Protein AF-A0A2R6QUG1-F1 (afdb_monomer_lite)

Radius of gyration: 16.71 Å; chains: 1; bounding box: 39×42×46 Å

Structure (mmCIF, N/CA/C/O backbone):
data_AF-A0A2R6QUG1-F1
#
_entry.id   AF-A0A2R6QUG1-F1
#
loop_
_atom_site.group_PDB
_atom_site.id
_atom_site.type_symbol
_atom_site.label_atom_id
_atom_site.label_alt_id
_atom_site.label_comp_id
_atom_site.label_asym_id
_atom_site.label_entity_id
_atom_site.label_seq_id
_atom_site.pdbx_PDB_ins_code
_atom_site.Cartn_x
_atom_site.Cartn_y
_atom_site.Cartn_z
_atom_site.occupancy
_atom_site.B_iso_or_equiv
_atom_site.auth_seq_id
_atom_site.auth_comp_id
_atom_site.auth_asym_id
_atom_site.auth_atom_id
_atom_site.pdbx_PDB_model_num
ATOM 1 N N . MET A 1 1 ? 5.780 14.073 -0.534 1.00 70.19 1 MET A N 1
ATOM 2 C CA . MET A 1 1 ? 5.274 13.635 -1.853 1.00 70.19 1 MET A CA 1
ATOM 3 C C . MET A 1 1 ? 3.786 13.258 -1.796 1.00 70.19 1 MET A C 1
ATOM 5 O O . MET A 1 1 ? 3.320 12.564 -2.683 1.00 70.19 1 MET A O 1
ATOM 9 N N . GLY A 1 2 ? 3.020 13.707 -0.786 1.00 79.31 2 GLY A N 1
ATOM 10 C CA . GLY A 1 2 ? 1.727 13.085 -0.447 1.00 79.31 2 GLY A CA 1
ATOM 11 C C . GLY A 1 2 ? 1.917 11.683 0.142 1.00 79.31 2 GLY A C 1
ATOM 12 O O . GLY A 1 2 ? 3.030 11.174 0.112 1.00 79.31 2 GLY A O 1
ATOM 13 N N . GLY A 1 3 ? 0.880 11.079 0.710 1.00 82.12 3 GLY A N 1
ATOM 14 C CA . GLY A 1 3 ? 0.869 9.684 1.161 1.00 82.12 3 GLY A CA 1
ATOM 15 C C . GLY A 1 3 ? -0.571 9.173 1.149 1.00 82.12 3 GLY A C 1
ATOM 16 O O . GLY A 1 3 ? -1.492 9.970 1.331 1.00 82.12 3 GLY A O 1
ATOM 17 N N . ARG A 1 4 ? -0.783 7.886 0.862 1.00 85.00 4 ARG A N 1
ATOM 18 C CA . ARG A 1 4 ? -2.114 7.261 0.829 1.00 85.00 4 ARG A CA 1
ATOM 19 C C . ARG A 1 4 ? -2.099 6.000 1.683 1.00 85.00 4 ARG A C 1
ATOM 21 O O . ARG A 1 4 ? -1.311 5.093 1.424 1.00 85.00 4 ARG A O 1
ATOM 28 N N . SER A 1 5 ? -2.968 5.961 2.689 1.00 86.62 5 SER A N 1
ATOM 29 C CA . SER A 1 5 ? -3.368 4.695 3.300 1.00 86.62 5 SER A CA 1
ATOM 30 C C . SER A 1 5 ? -4.536 4.123 2.500 1.00 86.62 5 SER A C 1
ATOM 32 O O . SER A 1 5 ? -5.426 4.878 2.108 1.00 86.62 5 SER A O 1
ATOM 34 N N . THR A 1 6 ? -4.530 2.818 2.254 1.00 84.56 6 THR A N 1
ATOM 35 C CA . THR A 1 6 ? -5.562 2.129 1.467 1.00 84.56 6 THR A CA 1
ATOM 36 C C . THR A 1 6 ? -6.229 1.083 2.345 1.00 84.56 6 THR A C 1
ATOM 38 O O . THR A 1 6 ? -5.540 0.245 2.920 1.00 84.56 6 THR A O 1
ATOM 41 N N . ALA A 1 7 ? -7.555 1.131 2.455 1.00 87.06 7 ALA A N 1
ATOM 42 C CA . ALA A 1 7 ? -8.348 0.108 3.126 1.00 87.06 7 ALA A CA 1
ATOM 43 C C . ALA A 1 7 ? -9.085 -0.733 2.082 1.00 87.06 7 ALA A C 1
ATOM 45 O O . ALA A 1 7 ? -9.616 -0.202 1.107 1.00 87.06 7 ALA A O 1
ATOM 46 N N . ILE A 1 8 ? -9.091 -2.043 2.285 1.00 83.19 8 ILE A N 1
ATOM 47 C CA . ILE A 1 8 ? -9.579 -3.040 1.339 1.00 83.19 8 ILE A CA 1
ATOM 48 C C . ILE A 1 8 ? -10.568 -3.920 2.095 1.00 83.19 8 ILE A C 1
ATOM 50 O O . ILE A 1 8 ? -10.223 -4.491 3.130 1.00 83.19 8 ILE A O 1
ATOM 54 N N . LYS A 1 9 ? -11.801 -4.018 1.596 1.00 80.31 9 LYS A N 1
ATOM 55 C CA . LYS A 1 9 ? -12.817 -4.896 2.177 1.00 80.31 9 LYS A CA 1
ATOM 56 C C . LYS A 1 9 ? -12.642 -6.306 1.635 1.00 80.31 9 LYS A C 1
ATOM 58 O O . LYS A 1 9 ? -12.804 -6.508 0.439 1.00 80.31 9 LYS A O 1
ATOM 63 N N . LEU A 1 10 ? -12.311 -7.243 2.514 1.00 77.19 10 LEU A N 1
ATOM 64 C CA . LEU A 1 10 ? -12.117 -8.653 2.202 1.00 77.19 10 LEU A CA 1
ATOM 65 C C . LEU A 1 10 ? -13.458 -9.337 1.937 1.00 77.19 10 LEU A C 1
ATOM 67 O O . LEU A 1 10 ? -14.493 -8.963 2.493 1.00 77.19 10 LEU A O 1
ATOM 71 N N . SER A 1 11 ? -13.417 -10.393 1.135 1.00 70.81 11 SER A N 1
ATOM 72 C CA . SER A 1 11 ? -14.538 -11.308 0.899 1.00 70.81 11 SER A CA 1
ATOM 73 C C . SER A 1 11 ? -15.064 -11.963 2.185 1.00 70.81 11 SER A C 1
ATOM 75 O O . SER A 1 11 ? -16.255 -12.252 2.284 1.00 70.81 11 SER A O 1
ATOM 77 N N . SER A 1 12 ? -14.209 -12.122 3.204 1.00 74.44 12 SER A N 1
ATOM 78 C CA . SER A 1 12 ? -14.589 -12.558 4.558 1.00 74.44 12 SER A CA 1
ATOM 79 C C . SER A 1 12 ? -15.495 -11.561 5.295 1.00 74.44 12 SER A C 1
ATOM 81 O O . SER A 1 12 ? -16.073 -11.900 6.325 1.00 74.44 12 SER A O 1
ATOM 83 N N . GLY A 1 13 ? -15.613 -10.326 4.794 1.00 78.25 13 GLY A N 1
ATOM 84 C CA . GLY A 1 13 ? -16.269 -9.204 5.466 1.00 78.25 13 GLY A CA 1
ATOM 85 C C . GLY A 1 13 ? -15.328 -8.372 6.345 1.00 78.25 13 GLY A C 1
ATOM 86 O O . GLY A 1 13 ? -15.724 -7.293 6.792 1.00 78.25 13 GLY A O 1
ATOM 87 N N . GLY A 1 14 ? -14.095 -8.836 6.564 1.00 82.94 14 GLY A N 1
ATOM 88 C CA . GLY A 1 14 ? -13.048 -8.097 7.262 1.00 82.94 14 GLY A CA 1
ATOM 89 C C . GLY A 1 14 ? -12.425 -6.980 6.425 1.00 82.94 14 GLY A C 1
ATOM 90 O O . GLY A 1 14 ? -12.734 -6.789 5.248 1.00 82.94 14 GLY A O 1
ATOM 91 N N . VAL A 1 15 ? -11.512 -6.231 7.040 1.00 85.94 15 VAL A N 1
ATOM 92 C CA . VAL A 1 15 ? -10.779 -5.138 6.394 1.00 85.94 15 VAL A CA 1
ATOM 93 C C . VAL A 1 15 ? -9.281 -5.368 6.501 1.00 85.94 15 VAL A C 1
ATOM 95 O O . VAL A 1 15 ? -8.743 -5.671 7.569 1.00 85.94 15 VAL A O 1
ATOM 98 N N . TRP A 1 16 ? -8.591 -5.155 5.391 1.00 84.12 16 TRP A N 1
ATOM 99 C CA . TRP A 1 16 ? -7.146 -5.055 5.351 1.00 84.12 16 TRP A CA 1
ATOM 100 C C . TRP A 1 16 ? -6.724 -3.622 5.055 1.00 84.12 16 TRP A C 1
ATOM 102 O O . TRP A 1 16 ? -7.203 -2.996 4.111 1.00 84.12 16 TRP A O 1
ATOM 112 N N . VAL A 1 17 ? -5.815 -3.098 5.873 1.00 84.81 17 VAL A N 1
ATOM 113 C CA . VAL A 1 17 ? -5.291 -1.745 5.715 1.00 84.81 17 VAL A CA 1
ATOM 114 C C . VAL A 1 17 ? -3.814 -1.760 5.343 1.00 84.81 17 VAL A C 1
ATOM 116 O O . VAL A 1 17 ? -2.977 -2.299 6.066 1.00 84.81 17 VAL A O 1
ATOM 119 N N . VAL A 1 18 ? -3.479 -1.070 4.257 1.00 82.31 18 VAL A N 1
ATOM 120 C CA . VAL A 1 18 ? -2.118 -0.669 3.901 1.00 82.31 18 VAL A CA 1
ATOM 121 C C . VAL A 1 18 ? -1.887 0.746 4.421 1.00 82.31 18 VAL A C 1
ATOM 123 O O . VAL A 1 18 ? -2.338 1.717 3.816 1.00 82.31 18 VAL A O 1
ATOM 126 N N . ALA A 1 19 ? -1.225 0.870 5.572 1.00 83.06 19 ALA A N 1
ATOM 127 C CA . ALA A 1 19 ? -1.046 2.152 6.249 1.00 83.06 19 ALA A CA 1
ATOM 128 C C . ALA A 1 19 ? 0.207 2.893 5.749 1.00 83.06 19 ALA A C 1
ATOM 130 O O . ALA A 1 19 ? 1.326 2.390 5.871 1.00 83.06 19 ALA A O 1
ATOM 131 N N . SER A 1 20 ? 0.020 4.121 5.254 1.00 81.25 20 SER A N 1
ATOM 132 C CA . SER A 1 20 ? 1.114 5.011 4.813 1.00 81.25 20 SER A CA 1
ATOM 133 C C . SER A 1 20 ? 0.984 6.450 5.328 1.00 81.25 20 SER A C 1
ATOM 135 O O . SER A 1 20 ? 1.812 7.302 5.005 1.00 81.25 20 SER A O 1
ATOM 137 N N . THR A 1 21 ? -0.050 6.746 6.118 1.00 83.50 21 THR A N 1
ATOM 138 C CA . THR A 1 21 ? -0.311 8.064 6.716 1.00 83.50 21 THR A CA 1
ATOM 139 C C . THR A 1 21 ? -0.658 7.934 8.202 1.00 83.50 21 THR A C 1
ATOM 141 O O . THR A 1 21 ? -1.178 6.894 8.614 1.00 83.50 21 THR A O 1
ATOM 144 N N . PRO A 1 22 ? -0.426 8.977 9.021 1.00 85.62 22 PRO A N 1
ATOM 145 C CA . PRO A 1 22 ? -0.977 9.034 10.374 1.00 85.62 22 PRO A CA 1
ATOM 146 C C . PRO A 1 22 ? -2.486 8.781 10.374 1.00 85.62 22 PRO A C 1
ATOM 148 O O . PRO A 1 22 ? -3.189 9.207 9.451 1.00 85.62 22 PRO A O 1
ATOM 151 N N . LEU A 1 23 ? -2.969 8.072 11.394 1.00 87.94 23 LEU A N 1
ATOM 152 C CA . LEU A 1 23 ? -4.395 7.818 11.559 1.00 87.94 23 LEU A CA 1
ATOM 153 C C . LEU A 1 23 ? -5.063 9.079 12.118 1.00 87.94 23 LEU A C 1
ATOM 155 O O . LEU A 1 23 ? -4.634 9.610 13.139 1.00 87.94 23 LEU A O 1
ATOM 159 N N . ASN A 1 24 ? -6.123 9.544 11.464 1.00 89.00 24 ASN A N 1
ATOM 160 C CA . ASN A 1 24 ? -6.988 10.603 11.982 1.00 89.00 24 ASN A CA 1
ATOM 161 C C . ASN A 1 24 ? -8.410 10.068 12.203 1.00 89.00 24 ASN A C 1
ATOM 163 O O . ASN A 1 24 ? -8.734 8.959 11.771 1.00 89.00 24 ASN A O 1
ATOM 167 N N . THR A 1 25 ? -9.249 10.859 12.872 1.00 92.62 25 THR A N 1
ATOM 168 C CA . THR A 1 25 ? -10.620 10.471 13.231 1.00 92.62 25 THR A CA 1
ATOM 169 C C . THR A 1 25 ? -11.461 10.100 12.010 1.00 92.62 25 THR A C 1
ATOM 171 O O . THR A 1 25 ? -11.995 9.000 11.973 1.00 92.62 25 THR A O 1
ATOM 174 N N . GLU A 1 26 ? -11.494 10.948 10.977 1.00 91.75 26 GLU A N 1
ATOM 175 C CA . GLU A 1 26 ? -12.284 10.710 9.754 1.00 91.75 26 GLU A CA 1
ATOM 176 C C . GLU A 1 26 ? -11.875 9.402 9.046 1.00 91.75 26 GLU A C 1
ATOM 178 O O . GLU A 1 26 ? -12.718 8.606 8.631 1.00 91.75 26 GLU A O 1
ATOM 183 N N . THR A 1 27 ? -10.567 9.138 8.954 1.00 91.44 27 THR A N 1
ATOM 184 C CA . THR A 1 27 ? -10.026 7.903 8.363 1.00 91.44 27 THR A CA 1
ATOM 185 C C . THR A 1 27 ? -10.408 6.693 9.205 1.00 91.44 27 THR A C 1
ATOM 187 O O . THR A 1 27 ? -10.788 5.663 8.655 1.00 91.44 27 THR A O 1
ATOM 190 N N . LYS A 1 28 ? -10.317 6.808 10.535 1.00 94.38 28 LYS A N 1
ATOM 191 C CA . LYS A 1 28 ? -10.676 5.722 11.447 1.00 94.38 28 LYS A CA 1
ATOM 192 C C . LYS A 1 28 ? -12.157 5.373 11.332 1.00 94.38 28 LYS A C 1
ATOM 194 O O . LYS A 1 28 ? -12.476 4.212 11.124 1.00 94.38 28 LYS A O 1
ATOM 199 N N . GLU A 1 29 ? -13.037 6.366 11.401 1.00 96.00 29 GLU A N 1
ATOM 200 C CA . GLU A 1 29 ? -14.488 6.177 11.290 1.00 96.00 29 GLU A CA 1
ATOM 201 C C . GLU A 1 29 ? -14.875 5.548 9.946 1.00 96.00 29 GLU A C 1
ATOM 203 O O . GLU A 1 29 ? -15.702 4.639 9.900 1.00 96.00 29 GLU A O 1
ATOM 208 N N . THR A 1 30 ? -14.222 5.971 8.857 1.00 95.31 30 THR A N 1
ATOM 209 C CA . THR A 1 30 ? -14.430 5.380 7.527 1.00 95.31 30 THR A CA 1
ATOM 210 C C . THR A 1 30 ? -14.039 3.901 7.502 1.00 95.31 30 THR A C 1
ATOM 212 O O . THR A 1 30 ? -14.779 3.081 6.967 1.00 95.31 30 THR A O 1
ATOM 215 N N . ILE A 1 31 ? -12.896 3.545 8.093 1.00 94.81 31 ILE A N 1
ATOM 216 C CA . ILE A 1 31 ? -12.417 2.157 8.152 1.00 94.81 31 ILE A CA 1
ATOM 217 C C . ILE A 1 31 ? -13.309 1.305 9.061 1.00 94.81 31 ILE A C 1
ATOM 219 O O . ILE A 1 31 ? -13.688 0.205 8.667 1.00 94.81 31 ILE A O 1
ATOM 223 N N . ASP A 1 32 ? -13.693 1.821 10.230 1.00 95.81 32 ASP A N 1
ATOM 224 C CA . ASP A 1 32 ? -14.591 1.134 11.165 1.00 95.81 32 ASP A CA 1
ATOM 225 C C . ASP A 1 32 ? -15.945 0.813 10.500 1.00 95.81 32 ASP A C 1
ATOM 227 O O . ASP A 1 32 ? -16.506 -0.261 10.716 1.00 95.81 32 ASP A O 1
ATOM 231 N N . ALA A 1 33 ? -16.454 1.711 9.647 1.00 96.12 33 ALA A N 1
ATOM 232 C CA . ALA A 1 33 ? -17.689 1.501 8.891 1.00 96.12 33 ALA A CA 1
ATOM 233 C C . ALA A 1 33 ? -17.567 0.433 7.784 1.00 96.12 33 ALA A C 1
ATOM 235 O O . ALA A 1 33 ? -18.582 -0.112 7.345 1.00 96.12 33 ALA A O 1
ATOM 236 N N . MET A 1 34 ? -16.351 0.114 7.321 1.00 93.38 34 MET A N 1
ATOM 237 C CA . MET A 1 34 ? -16.128 -0.937 6.319 1.00 93.38 34 MET A CA 1
ATOM 238 C C . MET A 1 34 ? -16.213 -2.345 6.920 1.00 93.38 34 MET A C 1
ATOM 240 O O . MET A 1 34 ? -16.659 -3.265 6.223 1.00 93.38 34 MET A O 1
ATOM 244 N N . GLY A 1 35 ? -15.796 -2.505 8.181 1.00 92.81 35 GLY A N 1
ATOM 245 C CA . GLY A 1 35 ? -15.757 -3.776 8.902 1.00 92.81 35 GLY A CA 1
ATOM 246 C C . GLY A 1 35 ? -14.610 -3.854 9.916 1.00 92.81 35 GLY A C 1
ATOM 247 O O . GLY A 1 35 ? -13.867 -2.898 10.133 1.00 92.81 35 GLY A O 1
ATOM 248 N N . SER A 1 36 ? -14.445 -5.019 10.545 1.00 93.56 36 SER A N 1
ATOM 249 C CA . SER A 1 36 ? -13.348 -5.253 11.491 1.00 93.56 36 SER A CA 1
ATOM 250 C C . SER A 1 36 ? -12.003 -5.350 10.771 1.00 93.56 36 SER A C 1
ATOM 252 O O . SER A 1 36 ? -11.856 -6.119 9.825 1.00 93.56 36 SER A O 1
ATOM 254 N N . VAL A 1 37 ? -11.000 -4.599 11.234 1.00 91.69 37 VAL A N 1
ATOM 255 C CA . VAL A 1 37 ? -9.645 -4.655 10.667 1.00 91.69 37 VAL A CA 1
ATOM 256 C C . VAL A 1 37 ? -8.950 -5.949 11.087 1.00 91.69 37 VAL A C 1
ATOM 258 O O . VAL A 1 37 ? -8.531 -6.103 12.233 1.00 91.69 37 VAL A O 1
ATOM 261 N N . GLU A 1 38 ? -8.804 -6.869 10.138 1.00 85.44 38 GLU A N 1
ATOM 262 C CA . GLU A 1 38 ? -8.173 -8.178 10.331 1.00 85.44 38 GLU A CA 1
ATOM 263 C C . GLU A 1 38 ? -6.669 -8.132 10.063 1.00 85.44 38 GLU A C 1
ATOM 265 O O . GLU A 1 38 ? -5.897 -8.831 10.726 1.00 85.44 38 GLU A O 1
ATOM 270 N N . TYR A 1 39 ? -6.244 -7.285 9.120 1.00 82.88 39 TYR A N 1
ATOM 271 C CA . TYR A 1 39 ? -4.854 -7.203 8.686 1.00 82.88 39 TYR A CA 1
ATOM 272 C C . TYR A 1 39 ? -4.373 -5.760 8.572 1.00 82.88 39 TYR A C 1
ATOM 274 O O . TYR A 1 39 ? -5.083 -4.873 8.097 1.00 82.88 39 TYR A O 1
ATOM 282 N N . GLY A 1 40 ? -3.119 -5.543 8.959 1.00 81.12 40 GLY A N 1
ATOM 283 C CA . GLY A 1 40 ? -2.411 -4.283 8.781 1.00 81.12 40 GLY A CA 1
ATOM 284 C C . GLY A 1 40 ? -1.062 -4.510 8.111 1.00 81.12 40 GLY A C 1
ATOM 285 O O . GLY A 1 40 ? -0.230 -5.258 8.622 1.00 81.12 40 GLY A O 1
ATOM 286 N N . THR A 1 41 ? -0.820 -3.835 6.993 1.00 76.62 41 THR A N 1
ATOM 287 C CA . THR A 1 41 ? 0.501 -3.762 6.372 1.00 76.62 41 THR A CA 1
ATOM 288 C C . THR A 1 41 ? 1.238 -2.536 6.862 1.00 76.62 41 THR A C 1
ATOM 290 O O . THR A 1 41 ? 0.704 -1.425 6.852 1.00 76.62 41 THR A O 1
ATOM 293 N N . ASN A 1 42 ? 2.505 -2.739 7.213 1.00 65.19 42 ASN A N 1
ATOM 294 C CA . ASN A 1 42 ? 3.384 -1.675 7.664 1.00 65.19 42 ASN A CA 1
ATOM 295 C C . ASN A 1 42 ? 4.533 -1.423 6.677 1.00 65.19 42 ASN A C 1
ATOM 297 O O . ASN A 1 42 ? 5.249 -2.355 6.304 1.00 65.19 42 ASN A O 1
ATOM 301 N N . ARG A 1 43 ? 4.754 -0.153 6.321 1.00 59.09 43 ARG A N 1
ATOM 302 C CA . ARG A 1 43 ? 5.837 0.296 5.433 1.00 59.09 43 ARG A CA 1
ATOM 303 C C . ARG A 1 43 ? 6.932 1.033 6.225 1.00 59.09 43 ARG A C 1
ATOM 305 O O . ARG A 1 43 ? 6.637 2.025 6.879 1.00 59.09 43 ARG A O 1
ATOM 312 N N . PRO A 1 44 ? 8.219 0.663 6.131 1.00 50.16 44 PRO A N 1
ATOM 313 C CA . PRO A 1 44 ? 9.311 1.514 6.615 1.00 50.16 44 PRO A CA 1
ATOM 314 C C . PRO A 1 44 ? 9.520 2.749 5.704 1.00 50.16 44 PRO A C 1
ATOM 316 O O . PRO A 1 44 ? 9.385 2.618 4.489 1.00 50.16 44 PRO A O 1
ATOM 319 N N . PRO A 1 45 ? 9.883 3.940 6.230 1.00 45.47 45 PRO A N 1
ATOM 320 C CA . PRO A 1 45 ? 10.208 4.258 7.627 1.00 45.47 45 PRO A CA 1
ATOM 321 C C . PRO A 1 45 ? 8.983 4.596 8.490 1.00 45.47 45 PRO A C 1
ATOM 323 O O . PRO A 1 45 ? 9.119 4.786 9.698 1.00 45.47 45 PRO A O 1
ATOM 326 N N . PHE A 1 46 ? 7.794 4.658 7.894 1.00 49.00 46 PHE A N 1
ATOM 327 C CA . PHE A 1 46 ? 6.536 4.931 8.573 1.00 49.00 46 PHE A CA 1
ATOM 328 C C . PHE A 1 46 ? 6.075 3.690 9.332 1.00 49.00 46 PHE A C 1
ATOM 330 O O . PHE A 1 46 ? 5.086 3.058 8.980 1.00 49.00 46 PHE A O 1
ATOM 337 N N . LEU A 1 47 ? 6.794 3.361 10.410 1.00 51.78 47 LEU A N 1
ATOM 338 C CA . LEU A 1 47 ? 6.369 2.440 11.464 1.00 51.78 47 LEU A CA 1
ATOM 339 C C . LEU A 1 47 ? 5.137 3.008 12.200 1.00 51.78 47 LEU A C 1
ATOM 341 O O . LEU A 1 47 ? 5.107 3.109 13.426 1.00 51.78 47 LEU A O 1
ATOM 345 N N . LEU A 1 48 ? 4.090 3.334 11.445 1.00 56.78 48 LEU A N 1
ATOM 346 C CA . LEU A 1 48 ? 2.772 3.785 11.875 1.00 56.78 48 LEU A CA 1
ATOM 347 C C . LEU A 1 48 ? 2.061 2.714 12.707 1.00 56.78 48 LEU A C 1
ATOM 349 O O . LEU A 1 48 ? 1.039 2.984 13.332 1.00 56.78 48 LEU A O 1
ATOM 353 N N . THR A 1 49 ? 2.673 1.529 12.792 1.00 56.75 49 THR A N 1
ATOM 354 C CA . THR A 1 49 ? 2.379 0.469 13.747 1.00 56.75 49 THR A CA 1
ATOM 355 C C . THR A 1 49 ? 2.011 0.953 15.136 1.00 56.75 49 THR A C 1
ATOM 357 O O . THR A 1 49 ? 1.101 0.382 15.694 1.00 56.75 49 THR A O 1
ATOM 360 N N . GLY A 1 50 ? 2.637 1.983 15.714 1.00 69.75 50 GLY A N 1
ATOM 361 C CA . GLY A 1 50 ? 2.269 2.404 17.070 1.00 69.75 50 GLY A CA 1
ATOM 362 C C . GLY A 1 50 ? 0.805 2.845 17.175 1.00 69.75 50 GLY A C 1
ATOM 363 O O . GLY A 1 50 ? 0.048 2.308 17.975 1.00 69.75 50 GLY A O 1
ATOM 364 N N . GLU A 1 51 ? 0.398 3.814 16.361 1.00 82.81 51 GLU A N 1
ATOM 365 C CA . GLU A 1 51 ? -0.952 4.390 16.408 1.00 82.81 51 GLU A CA 1
ATOM 366 C C . GLU A 1 51 ? -1.986 3.460 15.776 1.00 82.81 51 GLU A C 1
ATOM 368 O O . GLU A 1 51 ? -3.030 3.204 16.372 1.00 82.81 51 GLU A O 1
ATOM 373 N N . TRP A 1 52 ? -1.668 2.884 14.615 1.00 86.62 52 TRP A N 1
ATOM 374 C CA . TRP A 1 52 ? -2.575 1.976 13.918 1.00 86.62 52 TRP A CA 1
ATOM 375 C C . TRP A 1 52 ? -2.785 0.669 14.684 1.00 86.62 52 TRP A C 1
ATOM 377 O O . TRP A 1 52 ? -3.913 0.197 14.766 1.00 86.62 52 TRP A O 1
ATOM 387 N N . LYS A 1 53 ? -1.746 0.103 15.314 1.00 85.88 53 LYS A N 1
ATOM 388 C CA . LYS A 1 53 ? -1.905 -1.100 16.148 1.00 85.88 53 LYS A CA 1
ATOM 389 C C . LYS A 1 53 ? -2.608 -0.795 17.465 1.00 85.88 53 LYS A C 1
ATOM 391 O O . LYS A 1 53 ? -3.333 -1.650 17.950 1.00 85.88 53 LYS A O 1
ATOM 396 N N . LYS A 1 54 ? -2.442 0.404 18.037 1.00 88.56 54 LYS A N 1
ATOM 397 C CA . LYS A 1 54 ? -3.255 0.838 19.188 1.00 88.56 54 LYS A CA 1
ATOM 398 C C . LYS A 1 54 ? -4.733 0.960 18.817 1.00 88.56 54 LYS A C 1
ATOM 400 O O . LYS A 1 54 ? -5.578 0.581 19.617 1.00 88.56 54 LYS A O 1
ATOM 405 N N . ALA A 1 55 ? -5.034 1.477 17.625 1.00 92.06 55 ALA A N 1
ATOM 406 C CA . ALA A 1 55 ? -6.402 1.601 17.131 1.00 92.06 55 ALA A CA 1
ATOM 407 C C . ALA A 1 55 ? -7.024 0.246 16.755 1.00 92.06 55 ALA A C 1
ATOM 409 O O . ALA A 1 55 ? -8.213 0.043 16.983 1.00 92.06 55 ALA A O 1
ATOM 410 N N . TYR A 1 56 ? -6.217 -0.676 16.222 1.00 92.38 56 TYR A N 1
ATOM 411 C CA . TYR A 1 56 ? -6.636 -2.006 15.772 1.00 92.38 56 TYR A CA 1
ATOM 412 C C . TYR A 1 56 ? -5.768 -3.102 16.421 1.00 92.38 56 TYR A C 1
ATOM 414 O O . TYR A 1 56 ? -4.937 -3.727 15.751 1.00 92.38 56 TYR A O 1
ATOM 422 N N . PRO A 1 57 ? -5.922 -3.343 17.738 1.00 91.25 57 PRO A N 1
ATOM 423 C CA . PRO A 1 57 ? -5.050 -4.240 18.502 1.00 91.25 57 PRO A CA 1
ATOM 424 C C . PRO A 1 57 ? -5.132 -5.698 18.051 1.00 91.25 57 PRO A C 1
ATOM 426 O O . PRO A 1 57 ? -4.134 -6.409 18.146 1.00 91.25 57 PRO A O 1
ATOM 429 N N . GLU A 1 58 ? -6.246 -6.118 17.458 1.00 90.62 58 GLU A N 1
ATOM 430 C CA . GLU A 1 58 ? -6.444 -7.493 16.985 1.00 90.62 58 GLU A CA 1
ATOM 431 C C . GLU A 1 58 ? -5.903 -7.738 15.566 1.00 90.62 58 GLU A C 1
ATOM 433 O O . GLU A 1 58 ? -5.668 -8.883 15.181 1.00 90.62 58 GLU A O 1
ATOM 438 N N . ALA A 1 59 ? -5.617 -6.679 14.796 1.00 87.44 59 ALA A N 1
ATOM 439 C CA . ALA A 1 59 ? -5.186 -6.807 13.405 1.00 87.44 59 ALA A CA 1
ATOM 440 C C . ALA A 1 59 ? -3.828 -7.520 13.290 1.00 87.44 59 ALA A C 1
ATOM 442 O O . ALA A 1 59 ? -2.833 -7.097 13.891 1.00 87.44 59 ALA A O 1
ATOM 443 N N . LYS A 1 60 ? -3.739 -8.581 12.489 1.00 84.44 60 LYS A N 1
ATOM 444 C CA . LYS A 1 60 ? -2.474 -9.279 12.233 1.00 84.44 60 LYS A CA 1
ATOM 445 C C . LYS A 1 60 ? -1.587 -8.425 11.332 1.00 84.44 60 LYS A C 1
ATOM 447 O O . LYS A 1 60 ? -2.044 -7.846 10.349 1.00 84.44 60 LYS A O 1
ATOM 452 N N . ILE A 1 61 ? -0.301 -8.357 11.650 1.00 80.31 61 ILE A N 1
ATOM 453 C CA . ILE A 1 61 ? 0.651 -7.573 10.868 1.00 80.31 61 ILE A CA 1
ATOM 454 C C . ILE A 1 61 ? 1.172 -8.399 9.695 1.00 80.31 61 ILE A C 1
ATOM 456 O O . ILE A 1 61 ? 1.769 -9.459 9.891 1.00 80.31 61 ILE A O 1
ATOM 460 N N . ILE A 1 62 ? 0.990 -7.872 8.487 1.00 76.44 62 ILE A N 1
ATOM 461 C CA . ILE A 1 62 ? 1.652 -8.349 7.274 1.00 76.44 62 ILE A CA 1
ATOM 462 C C . ILE A 1 62 ? 2.909 -7.500 7.081 1.00 76.44 62 ILE A C 1
ATOM 464 O O . ILE A 1 62 ? 2.861 -6.269 7.028 1.00 76.44 62 ILE A O 1
ATOM 468 N N . GLY A 1 63 ? 4.061 -8.153 6.998 1.00 71.06 63 GLY A N 1
ATOM 469 C CA . GLY A 1 63 ? 5.331 -7.461 6.821 1.00 71.06 63 GLY A CA 1
ATOM 470 C C . GLY A 1 63 ? 6.454 -8.391 6.401 1.00 71.06 63 GLY A C 1
ATOM 471 O O . GLY A 1 63 ? 6.272 -9.604 6.336 1.00 71.06 63 GLY A O 1
ATOM 472 N N . MET A 1 64 ? 7.606 -7.802 6.093 1.00 66.06 64 MET A N 1
ATOM 473 C CA . MET A 1 64 ? 8.776 -8.525 5.592 1.00 66.06 64 MET A CA 1
ATOM 474 C C . MET A 1 64 ? 9.319 -9.557 6.588 1.00 66.06 64 MET A C 1
ATOM 476 O O . MET A 1 64 ? 9.157 -9.420 7.805 1.00 66.06 64 MET A O 1
ATOM 480 N N . GLU A 1 65 ? 10.035 -10.553 6.068 1.00 65.50 65 GLU A N 1
ATOM 481 C CA . GLU A 1 65 ? 10.818 -11.475 6.890 1.00 65.50 65 GLU A CA 1
ATOM 482 C C . GLU A 1 65 ? 11.772 -10.702 7.825 1.00 65.50 65 GLU A C 1
ATOM 484 O O . GLU A 1 65 ? 12.323 -9.653 7.472 1.00 65.50 65 GLU A O 1
ATOM 489 N N . GLY A 1 66 ? 11.922 -11.183 9.061 1.00 71.88 66 GLY A N 1
ATOM 490 C CA . GLY A 1 66 ? 12.697 -10.509 10.102 1.00 71.88 66 GLY A CA 1
ATOM 491 C C . GLY A 1 66 ? 11.946 -9.390 10.832 1.00 71.88 66 GLY A C 1
ATOM 492 O O . GLY A 1 66 ? 12.438 -8.890 11.847 1.00 71.88 66 GLY A O 1
ATOM 493 N N . LEU A 1 67 ? 10.768 -8.958 10.354 1.00 75.12 67 LEU A N 1
ATOM 494 C CA . LEU A 1 67 ? 9.930 -8.007 11.092 1.00 75.12 67 LEU A CA 1
ATOM 495 C C . LEU A 1 67 ? 9.431 -8.580 12.433 1.00 75.12 67 LEU A C 1
ATOM 497 O O . LEU A 1 67 ? 9.527 -7.844 13.421 1.00 75.12 67 LEU A O 1
ATOM 501 N N . PRO A 1 68 ? 8.955 -9.842 12.522 1.00 78.25 68 PRO A N 1
ATOM 502 C CA . PRO A 1 68 ? 8.550 -10.433 13.798 1.00 78.25 68 PRO A CA 1
ATOM 503 C C . PRO A 1 68 ? 9.675 -10.413 14.838 1.00 78.25 68 PRO A C 1
ATOM 505 O O . PRO A 1 68 ? 9.458 -10.023 15.984 1.00 78.25 68 PRO A O 1
ATOM 508 N N . GLU A 1 69 ? 10.902 -10.735 14.430 1.00 82.50 69 GLU A N 1
ATOM 509 C CA . GLU A 1 69 ? 12.089 -10.716 15.284 1.00 82.50 69 GLU A CA 1
ATOM 510 C C . GLU A 1 69 ? 12.404 -9.293 15.760 1.00 82.50 69 GLU A C 1
ATOM 512 O O . GLU A 1 69 ? 12.606 -9.068 16.955 1.00 82.50 69 GLU A O 1
ATOM 517 N N . LYS A 1 70 ? 12.365 -8.307 14.851 1.00 79.00 70 LYS A N 1
ATOM 518 C CA . LYS A 1 70 ? 12.576 -6.884 15.176 1.00 79.00 70 LYS A CA 1
ATOM 519 C C . LYS A 1 70 ? 11.507 -6.311 16.109 1.00 79.00 70 LYS A C 1
ATOM 521 O O . LYS A 1 70 ? 11.774 -5.340 16.813 1.00 79.00 70 LYS A O 1
ATOM 526 N N . LYS A 1 71 ? 10.296 -6.871 16.101 1.00 79.94 71 LYS A N 1
ATOM 527 C CA . LYS A 1 71 ? 9.137 -6.402 16.878 1.00 79.94 71 LYS A CA 1
ATOM 528 C C . LYS A 1 71 ? 8.710 -7.378 17.976 1.00 79.94 71 LYS A C 1
ATOM 530 O O . LYS A 1 71 ? 7.627 -7.236 18.536 1.00 79.94 71 LYS A O 1
ATOM 535 N N . LYS A 1 72 ? 9.585 -8.311 18.359 1.00 81.94 72 LYS A N 1
ATOM 536 C CA . LYS A 1 72 ? 9.307 -9.338 19.374 1.00 81.94 72 LYS A CA 1
ATOM 537 C C . LYS A 1 72 ? 8.860 -8.758 20.721 1.00 81.94 72 LYS A C 1
ATOM 539 O O . LYS A 1 72 ? 8.001 -9.341 21.379 1.00 81.94 72 LYS A O 1
ATOM 544 N N . ALA A 1 73 ? 9.414 -7.608 21.114 1.00 85.69 73 ALA A N 1
ATOM 545 C CA . ALA A 1 73 ? 9.055 -6.922 22.358 1.00 85.69 73 ALA A CA 1
ATOM 546 C C . ALA A 1 73 ? 7.577 -6.495 22.403 1.00 85.69 73 ALA A C 1
ATOM 548 O O . ALA A 1 73 ? 6.980 -6.478 23.475 1.00 85.69 73 ALA A O 1
ATOM 549 N N . GLU A 1 74 ? 6.984 -6.218 21.243 1.00 83.25 74 GLU A N 1
ATOM 550 C CA . GLU A 1 74 ? 5.621 -5.697 21.128 1.00 83.25 74 GLU A CA 1
ATOM 551 C C . GLU A 1 74 ? 4.547 -6.792 21.181 1.00 83.25 74 GLU A C 1
ATOM 553 O O . GLU A 1 74 ? 3.361 -6.491 21.289 1.00 83.25 74 GLU A O 1
ATOM 558 N N . ARG A 1 75 ? 4.948 -8.071 21.095 1.00 83.56 75 ARG A N 1
ATOM 559 C CA . ARG A 1 75 ? 4.051 -9.244 21.126 1.00 83.56 75 ARG A CA 1
ATOM 560 C C . ARG A 1 75 ? 2.897 -9.178 20.114 1.00 83.56 75 ARG A C 1
ATOM 562 O O . ARG A 1 75 ? 1.816 -9.704 20.365 1.00 83.56 75 ARG A O 1
ATOM 569 N N . TRP A 1 76 ? 3.107 -8.534 18.969 1.00 84.56 76 TRP A N 1
ATOM 570 C CA . TRP A 1 76 ? 2.095 -8.469 17.917 1.00 84.56 76 TRP A CA 1
ATOM 571 C C . TRP A 1 76 ? 1.906 -9.820 17.228 1.00 84.56 76 TRP A C 1
ATOM 573 O O . TRP A 1 76 ? 2.852 -10.589 17.065 1.00 84.56 76 TRP A O 1
ATOM 583 N N . ALA A 1 77 ? 0.679 -10.080 16.778 1.00 84.12 77 ALA A N 1
ATOM 584 C CA . ALA A 1 77 ? 0.399 -11.172 15.860 1.00 84.12 77 ALA A CA 1
ATOM 585 C C . ALA A 1 77 ? 0.884 -10.803 14.452 1.00 84.12 77 ALA A C 1
ATOM 587 O O . ALA A 1 77 ? 0.603 -9.707 13.964 1.00 84.12 77 ALA A O 1
ATOM 588 N N . PHE A 1 78 ? 1.581 -11.729 13.797 1.00 78.19 78 PHE A N 1
ATOM 589 C CA . PHE A 1 78 ? 2.077 -11.582 12.430 1.00 78.19 78 PHE A CA 1
ATOM 590 C C . PHE A 1 78 ? 1.429 -12.622 11.524 1.00 78.19 78 PHE A C 1
ATOM 592 O O . PHE A 1 78 ? 1.140 -13.737 11.961 1.00 78.19 78 PHE A O 1
ATOM 599 N N . PHE A 1 79 ? 1.217 -12.268 10.261 1.00 71.81 79 PHE A N 1
ATOM 600 C CA . PHE A 1 79 ? 0.634 -13.155 9.266 1.00 71.81 79 PHE A CA 1
ATOM 601 C C . PHE A 1 79 ? 1.403 -13.067 7.943 1.00 71.81 79 PHE A C 1
ATOM 603 O O . PHE A 1 79 ? 1.801 -11.987 7.514 1.00 71.81 79 PHE A O 1
ATOM 610 N N . GLY A 1 80 ? 1.609 -14.212 7.283 1.00 60.56 80 GLY A N 1
ATOM 611 C CA . GLY A 1 80 ? 2.093 -14.250 5.900 1.00 60.56 80 GLY A CA 1
ATOM 612 C C . GLY A 1 80 ? 3.512 -13.711 5.671 1.00 60.56 80 GLY A C 1
ATOM 613 O O . GLY A 1 80 ? 3.921 -13.586 4.520 1.00 60.56 80 GLY A O 1
ATOM 614 N N . CYS A 1 81 ? 4.301 -13.438 6.720 1.00 52.81 81 CYS A N 1
ATOM 615 C CA . CYS A 1 81 ? 5.642 -12.840 6.597 1.00 52.81 81 CYS A CA 1
ATOM 616 C C . CYS A 1 81 ? 6.632 -13.668 5.755 1.00 52.81 81 CYS A C 1
ATOM 618 O O . CYS A 1 81 ? 7.586 -13.114 5.216 1.00 52.81 81 CYS A O 1
ATOM 620 N N . LYS A 1 82 ? 6.388 -14.979 5.611 1.00 43.38 82 LYS A N 1
ATOM 621 C CA . LYS A 1 82 ? 7.156 -15.890 4.743 1.00 43.38 82 LYS A CA 1
ATOM 622 C C . LYS A 1 82 ? 6.713 -15.882 3.275 1.00 43.38 82 LYS A C 1
ATOM 624 O O . LYS A 1 82 ? 7.485 -16.285 2.419 1.00 43.38 82 LYS A O 1
ATOM 629 N N . TYR A 1 83 ? 5.490 -15.443 2.980 1.00 37.19 83 TYR A N 1
ATOM 630 C CA . TYR A 1 83 ? 4.893 -15.452 1.635 1.00 37.19 83 TYR A CA 1
ATOM 631 C C . TYR A 1 83 ? 4.866 -14.079 0.988 1.00 37.19 83 TYR A C 1
ATOM 633 O O . TYR A 1 83 ? 4.896 -13.977 -0.236 1.00 37.19 83 TYR A O 1
ATOM 641 N N . LEU A 1 84 ? 4.961 -13.021 1.801 1.00 46.81 84 LEU A N 1
ATOM 642 C CA . LEU A 1 84 ? 5.357 -11.718 1.295 1.00 46.81 84 LEU A CA 1
ATOM 643 C C . LEU A 1 84 ? 6.670 -11.844 0.508 1.00 46.81 84 LEU A C 1
ATOM 645 O O . LEU A 1 84 ? 6.876 -11.079 -0.417 1.00 46.81 84 LEU A O 1
ATOM 649 N N . PHE A 1 85 ? 7.511 -12.845 0.790 1.00 34.78 85 PHE A N 1
ATOM 650 C CA . PHE A 1 85 ? 8.744 -13.188 0.075 1.00 34.78 85 PHE A CA 1
ATOM 651 C C . PHE A 1 85 ? 8.571 -13.397 -1.440 1.00 34.78 85 PHE A 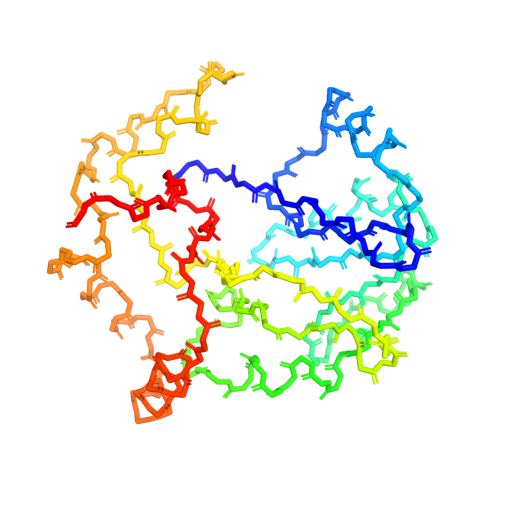C 1
ATOM 653 O O . PHE A 1 85 ? 9.479 -13.053 -2.191 1.00 34.78 85 PHE A O 1
ATOM 660 N N . ALA A 1 86 ? 7.409 -13.863 -1.914 1.00 34.56 86 ALA A N 1
ATOM 661 C CA . ALA A 1 86 ? 7.152 -13.999 -3.350 1.00 34.56 86 ALA A CA 1
ATOM 662 C C . ALA A 1 86 ? 6.921 -12.650 -4.051 1.00 34.56 86 ALA A C 1
ATOM 664 O O . ALA A 1 86 ? 7.044 -12.602 -5.264 1.00 34.56 86 ALA A O 1
ATOM 665 N N . VAL A 1 87 ? 6.645 -11.567 -3.304 1.00 36.91 87 VAL A N 1
ATOM 666 C CA . VAL A 1 87 ? 6.482 -10.200 -3.839 1.00 36.91 87 VAL A CA 1
ATOM 667 C C . VAL A 1 87 ? 7.501 -9.193 -3.267 1.00 36.91 87 VAL A C 1
ATOM 669 O O . VAL A 1 87 ? 7.779 -8.166 -3.871 1.00 36.91 87 VAL A O 1
ATOM 672 N N . THR A 1 88 ? 8.152 -9.504 -2.141 1.00 36.12 88 THR A N 1
ATOM 673 C CA . THR A 1 88 ? 9.187 -8.678 -1.478 1.00 36.12 88 THR A CA 1
ATOM 674 C C . THR A 1 88 ? 10.612 -9.182 -1.672 1.00 36.12 88 THR A C 1
ATOM 676 O O . THR A 1 88 ? 11.542 -8.434 -1.380 1.00 36.12 88 THR A O 1
ATOM 679 N N . ARG A 1 89 ? 10.826 -10.383 -2.235 1.00 34.66 89 ARG A N 1
ATOM 680 C CA . ARG A 1 89 ? 12.114 -10.738 -2.861 1.00 34.66 89 ARG A CA 1
ATOM 681 C C . ARG A 1 89 ? 12.168 -10.374 -4.349 1.00 34.66 89 ARG A C 1
ATOM 683 O O . ARG A 1 89 ? 13.181 -10.629 -4.990 1.00 34.66 89 ARG A O 1
ATOM 690 N N . LEU A 1 90 ? 11.109 -9.748 -4.864 1.00 37.81 90 LEU A N 1
ATOM 691 C CA . LEU A 1 90 ? 11.011 -9.307 -6.249 1.00 37.81 90 LEU A CA 1
ATOM 692 C C . LEU A 1 90 ? 11.614 -7.915 -6.492 1.00 37.81 90 LEU A C 1
ATOM 694 O O . LEU A 1 90 ? 11.200 -7.226 -7.410 1.00 37.81 90 LEU A O 1
ATOM 698 N N . ILE A 1 91 ? 12.577 -7.429 -5.714 1.00 37.38 91 ILE A N 1
ATOM 699 C CA . ILE A 1 91 ? 13.414 -6.375 -6.280 1.00 37.38 91 ILE A CA 1
ATOM 700 C C . ILE A 1 91 ? 14.725 -6.268 -5.525 1.00 37.38 91 ILE A C 1
ATOM 702 O O . ILE A 1 91 ? 14.744 -6.206 -4.299 1.00 37.38 91 ILE A O 1
ATOM 706 N N . GLY A 1 92 ? 15.815 -6.062 -6.257 1.00 36.12 92 GLY A N 1
ATOM 707 C CA . GLY A 1 92 ? 17.045 -5.502 -5.711 1.00 36.12 92 GLY A CA 1
ATOM 708 C C . GLY A 1 92 ? 16.887 -4.100 -5.099 1.00 36.12 92 GLY A C 1
ATOM 709 O O . GLY A 1 92 ? 17.896 -3.475 -4.824 1.00 36.12 92 GLY A O 1
ATOM 710 N N . LEU A 1 93 ? 15.684 -3.558 -4.899 1.00 34.91 93 LEU A N 1
ATOM 711 C CA . LEU A 1 93 ? 15.442 -2.268 -4.243 1.00 34.91 93 LEU A CA 1
ATOM 712 C C . LEU A 1 93 ? 15.642 -2.363 -2.722 1.00 34.91 93 LEU A C 1
ATOM 714 O O . LEU A 1 93 ? 15.750 -3.443 -2.137 1.00 34.91 93 LEU A O 1
ATOM 718 N N . SER A 1 94 ? 15.704 -1.215 -2.044 1.00 35.53 94 SER A N 1
ATOM 719 C CA . SER A 1 94 ? 15.634 -1.215 -0.581 1.00 35.53 94 SER A CA 1
ATOM 720 C C . SER A 1 94 ? 14.264 -1.764 -0.114 1.00 35.53 94 SER A C 1
ATOM 722 O O . SER A 1 94 ? 13.263 -1.532 -0.795 1.00 35.53 94 SER A O 1
ATOM 724 N N . PRO A 1 95 ? 14.165 -2.453 1.047 1.00 38.62 95 PRO A N 1
ATOM 725 C CA . PRO A 1 95 ? 12.920 -3.073 1.544 1.00 38.62 95 PRO A CA 1
ATOM 726 C C . PRO A 1 95 ? 11.719 -2.126 1.709 1.00 38.62 95 PRO A C 1
ATOM 728 O O . PRO A 1 95 ? 10.619 -2.561 2.031 1.00 38.62 95 PRO A O 1
ATOM 731 N N . CYS A 1 96 ? 11.940 -0.824 1.548 1.00 36.41 96 CYS A N 1
ATOM 732 C CA . CYS A 1 96 ? 10.958 0.230 1.732 1.00 36.41 96 CYS A CA 1
ATOM 733 C C . CYS A 1 96 ? 10.118 0.505 0.472 1.00 36.41 96 CYS A C 1
ATOM 735 O O . CYS A 1 96 ? 9.130 1.225 0.583 1.00 36.41 96 CYS A O 1
ATOM 737 N N . GLN A 1 97 ? 10.510 -0.017 -0.702 1.00 43.22 97 GLN A N 1
ATOM 738 C CA . GLN A 1 97 ? 10.081 0.554 -1.987 1.00 43.22 97 GLN A CA 1
ATOM 739 C C . GLN A 1 97 ? 9.067 -0.264 -2.788 1.00 43.22 97 GLN A C 1
ATOM 741 O O . GLN A 1 97 ? 8.249 0.334 -3.485 1.00 43.22 97 GLN A O 1
ATOM 746 N N . LEU A 1 98 ? 9.034 -1.592 -2.655 1.00 40.72 98 LEU A N 1
ATOM 747 C CA . LEU A 1 98 ? 7.972 -2.397 -3.255 1.00 40.72 98 LEU A CA 1
ATOM 748 C C . LEU A 1 98 ? 7.137 -3.071 -2.182 1.00 40.72 98 LEU A C 1
ATOM 750 O O . LEU A 1 98 ? 7.593 -3.964 -1.474 1.00 40.72 98 LEU A O 1
ATOM 754 N N . ILE A 1 99 ? 5.872 -2.685 -2.157 1.00 48.81 99 ILE A N 1
ATOM 755 C CA . ILE A 1 99 ? 4.814 -3.573 -1.727 1.00 48.81 99 ILE A CA 1
ATOM 756 C C . ILE A 1 99 ? 3.815 -3.575 -2.878 1.00 48.81 99 ILE A C 1
ATOM 758 O O . ILE A 1 99 ? 3.051 -2.625 -3.021 1.00 48.81 99 ILE A O 1
ATOM 762 N N . ALA A 1 100 ? 3.944 -4.563 -3.764 1.00 43.34 100 ALA A N 1
ATOM 763 C CA . ALA A 1 100 ? 2.915 -4.904 -4.730 1.00 43.34 100 ALA A CA 1
ATOM 764 C C . ALA A 1 100 ? 1.986 -5.905 -4.046 1.00 43.34 100 ALA A C 1
ATOM 766 O O . ALA A 1 100 ? 2.442 -6.882 -3.453 1.00 43.34 100 ALA A O 1
ATOM 767 N N . TYR A 1 101 ? 0.691 -5.641 -4.081 1.00 46.28 101 TYR A N 1
ATOM 768 C CA . TYR A 1 101 ? -0.303 -6.585 -3.599 1.00 46.28 101 TYR A CA 1
ATOM 769 C C . TYR A 1 101 ? -1.131 -7.063 -4.773 1.00 46.28 101 TYR A C 1
ATOM 771 O O . TYR A 1 101 ? -1.924 -6.303 -5.312 1.00 46.28 101 TYR A O 1
ATOM 779 N N . GLY A 1 102 ? -0.898 -8.316 -5.153 1.00 36.41 102 GLY A N 1
ATOM 780 C CA . GLY A 1 102 ? -1.792 -9.103 -6.000 1.00 36.41 102 GLY A CA 1
ATOM 781 C C . GLY A 1 102 ? -2.278 -10.369 -5.293 1.00 36.41 102 GLY A C 1
ATOM 782 O O . GLY A 1 102 ? -2.723 -11.296 -5.953 1.00 36.41 102 GLY A O 1
ATOM 783 N N . ILE A 1 103 ? -2.108 -10.475 -3.968 1.00 40.72 103 ILE A N 1
ATOM 784 C CA . ILE A 1 103 ? -2.325 -11.737 -3.259 1.00 40.72 103 ILE A CA 1
ATOM 785 C C . ILE A 1 103 ? -3.004 -11.469 -1.922 1.00 40.72 103 ILE A C 1
ATOM 787 O O . ILE A 1 103 ? -2.490 -10.729 -1.078 1.00 40.72 103 ILE A O 1
ATOM 791 N N . ASP A 1 104 ? -4.151 -12.114 -1.763 1.00 35.69 104 ASP A N 1
ATOM 792 C CA . ASP A 1 104 ? -4.762 -12.427 -0.485 1.00 35.69 104 ASP A CA 1
ATOM 793 C C . ASP A 1 104 ? -3.717 -12.996 0.502 1.00 35.69 104 ASP A C 1
ATOM 795 O O . ASP A 1 104 ? -2.774 -13.691 0.101 1.00 35.69 104 ASP A O 1
ATOM 799 N N . PRO A 1 105 ? -3.831 -12.739 1.813 1.00 43.34 105 PRO A N 1
ATOM 800 C CA . PRO A 1 105 ? -3.107 -13.525 2.799 1.00 43.34 105 PRO A CA 1
ATOM 801 C C . PRO A 1 105 ? -3.233 -15.042 2.478 1.00 43.34 105 PRO A C 1
ATOM 803 O O . PRO A 1 105 ? -4.349 -15.478 2.236 1.00 43.34 105 PRO A O 1
ATOM 806 N N . PRO A 1 106 ? -2.161 -15.875 2.476 1.00 42.06 106 PRO A N 1
ATOM 807 C CA . PRO A 1 106 ? -2.135 -17.213 1.838 1.00 42.06 106 PRO A CA 1
ATOM 808 C C . PRO A 1 106 ? -3.097 -18.301 2.350 1.00 42.06 106 PRO A C 1
ATOM 810 O O . PRO A 1 106 ? -2.912 -19.470 2.029 1.00 42.06 106 PRO A O 1
ATOM 813 N N . GLU A 1 107 ? -4.098 -17.952 3.150 1.00 39.84 107 GLU A N 1
ATOM 814 C CA . GLU A 1 107 ? -5.150 -18.854 3.619 1.00 39.84 107 GLU A CA 1
ATOM 815 C C . GLU A 1 107 ? -6.571 -18.293 3.402 1.00 39.84 107 GLU A C 1
ATOM 817 O O . GLU A 1 107 ? -7.546 -18.966 3.732 1.00 39.84 107 GLU A O 1
ATOM 822 N N . THR A 1 108 ? -6.731 -17.104 2.805 1.00 38.44 108 THR A N 1
ATOM 823 C CA . THR A 1 108 ? -8.032 -16.628 2.320 1.00 38.44 108 THR A CA 1
ATOM 824 C C . THR A 1 108 ? -8.242 -17.128 0.891 1.00 38.44 108 THR A C 1
ATOM 826 O O . THR A 1 108 ? -8.037 -16.431 -0.093 1.00 38.44 108 THR A O 1
ATOM 829 N N . THR A 1 109 ? -8.669 -18.384 0.744 1.00 30.94 109 THR A N 1
ATOM 830 C CA . THR A 1 109 ? -9.450 -18.778 -0.441 1.00 30.94 109 THR A CA 1
ATOM 831 C C . THR A 1 109 ? -10.690 -17.899 -0.427 1.00 30.94 109 THR A C 1
ATOM 833 O O . THR A 1 109 ? -11.578 -18.261 0.315 1.00 30.94 109 THR A O 1
ATOM 836 N N . TYR A 1 110 ? -10.721 -16.736 -1.08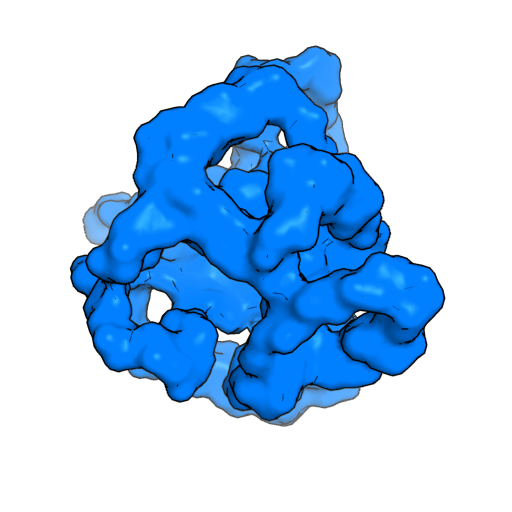7 1.00 28.84 110 TYR A N 1
ATOM 837 C CA . TYR A 1 110 ? -11.918 -16.032 -1.585 1.00 28.84 110 TYR A CA 1
ATOM 838 C C . TYR A 1 110 ? -11.518 -14.661 -2.179 1.00 28.84 110 TYR A C 1
ATOM 840 O O . TYR A 1 110 ? -11.349 -13.697 -1.446 1.00 28.84 110 TYR A O 1
ATOM 848 N N . GLY A 1 111 ? -11.464 -14.602 -3.514 1.00 32.12 111 GLY A N 1
ATOM 849 C CA . GLY A 1 111 ? -11.831 -13.479 -4.390 1.00 32.12 111 GLY A CA 1
ATOM 850 C C . GLY A 1 111 ? -11.486 -12.037 -4.000 1.00 32.12 111 GLY A C 1
ATOM 851 O O . GLY A 1 111 ? -12.151 -11.435 -3.159 1.00 32.12 111 GLY A O 1
ATOM 852 N N . PHE A 1 112 ? -10.631 -11.416 -4.815 1.00 40.59 112 PHE A N 1
ATOM 853 C CA . PHE A 1 112 ? -10.872 -10.042 -5.252 1.00 40.59 112 PHE A CA 1
ATOM 854 C C . PHE A 1 112 ? -11.211 -10.021 -6.741 1.00 40.59 112 PHE A C 1
ATOM 856 O O . PHE A 1 112 ? -10.434 -10.478 -7.569 1.00 40.59 112 PHE A O 1
ATOM 863 N N . GLU A 1 113 ? -12.385 -9.473 -7.050 1.00 41.75 113 GLU A N 1
ATOM 864 C CA . GLU A 1 113 ? -12.956 -9.277 -8.392 1.00 41.75 113 GLU A CA 1
ATOM 865 C C . GLU A 1 113 ? -12.347 -8.095 -9.162 1.00 41.75 113 GLU A C 1
ATOM 867 O O . GLU A 1 113 ? -12.937 -7.636 -10.131 1.00 41.75 113 GLU A O 1
ATOM 872 N N . ASN A 1 114 ? -11.233 -7.517 -8.713 1.00 54.00 114 ASN A N 1
ATOM 873 C CA . ASN A 1 114 ? -10.822 -6.215 -9.221 1.00 54.00 114 ASN A CA 1
ATOM 874 C C . ASN A 1 114 ? -9.366 -6.234 -9.647 1.00 54.00 114 ASN A C 1
ATOM 876 O O . ASN A 1 114 ? -8.475 -6.335 -8.804 1.00 54.00 114 ASN A O 1
ATOM 880 N N . ASP A 1 115 ? -9.178 -6.033 -10.944 1.00 69.94 115 ASP A N 1
ATOM 881 C CA . ASP A 1 115 ? -7.942 -5.859 -11.698 1.00 69.94 115 ASP A CA 1
ATOM 882 C C . ASP A 1 115 ? -7.149 -4.643 -11.165 1.00 69.94 115 ASP A C 1
ATOM 884 O O . ASP A 1 115 ? -7.029 -3.606 -11.808 1.00 69.94 115 ASP A O 1
ATOM 888 N N . THR A 1 116 ? -6.696 -4.675 -9.909 1.00 72.75 116 THR A N 1
ATOM 889 C CA . THR A 1 116 ? -6.114 -3.530 -9.194 1.00 72.75 116 THR A CA 1
ATOM 890 C C . THR A 1 116 ? -4.811 -3.911 -8.504 1.00 72.75 116 THR A C 1
ATOM 892 O O . THR A 1 116 ? -4.788 -4.681 -7.549 1.00 72.75 116 THR A O 1
ATOM 895 N N . LEU A 1 117 ? -3.730 -3.258 -8.919 1.00 74.06 117 LEU A N 1
ATOM 896 C CA . LEU A 1 117 ? -2.412 -3.337 -8.314 1.00 74.06 117 LEU A CA 1
ATOM 897 C C . LEU A 1 117 ? -2.207 -2.184 -7.320 1.00 74.06 117 LEU A C 1
ATOM 899 O O . LEU A 1 117 ? -2.212 -1.008 -7.687 1.00 74.06 117 LEU A O 1
ATOM 903 N N . ILE A 1 118 ? -1.961 -2.498 -6.050 1.00 74.62 118 ILE A N 1
ATOM 904 C CA . ILE A 1 118 ? -1.540 -1.495 -5.058 1.00 74.62 118 ILE A CA 1
ATOM 905 C C . ILE A 1 118 ? -0.018 -1.473 -5.012 1.00 74.62 118 ILE A C 1
ATOM 907 O O . ILE A 1 118 ? 0.596 -2.520 -4.828 1.00 74.62 118 ILE A O 1
ATOM 911 N N . VAL A 1 119 ? 0.582 -0.289 -5.151 1.00 72.69 119 VAL A N 1
ATOM 912 C CA . VAL A 1 119 ? 2.040 -0.101 -5.146 1.00 72.69 119 VAL A CA 1
ATOM 913 C C . VAL A 1 119 ? 2.469 0.929 -4.105 1.00 72.69 119 VAL A C 1
ATOM 915 O O . VAL A 1 119 ? 1.841 1.973 -3.936 1.00 72.69 119 VAL A O 1
ATOM 918 N N . ALA A 1 120 ? 3.570 0.641 -3.410 1.00 71.94 120 ALA A N 1
ATOM 919 C CA . ALA A 1 120 ? 4.197 1.564 -2.463 1.00 71.94 120 ALA A CA 1
ATOM 920 C C . ALA A 1 120 ? 4.991 2.680 -3.185 1.00 71.94 120 ALA A C 1
ATOM 922 O O . ALA A 1 120 ? 4.389 3.565 -3.789 1.00 71.94 120 ALA A O 1
ATOM 923 N N . ASP A 1 121 ? 6.328 2.641 -3.140 1.00 72.19 121 ASP A N 1
ATOM 924 C CA . ASP A 1 121 ? 7.216 3.638 -3.767 1.00 72.19 121 ASP A CA 1
ATOM 925 C C . ASP A 1 121 ? 7.811 3.168 -5.094 1.00 72.19 121 ASP A C 1
ATOM 927 O O . ASP A 1 121 ? 8.815 3.708 -5.553 1.00 72.19 121 ASP A O 1
ATOM 931 N N . LEU A 1 122 ? 7.254 2.128 -5.707 1.00 72.88 122 LEU A N 1
ATOM 932 C CA . LEU A 1 122 ? 7.732 1.698 -7.017 1.00 72.88 122 LEU A CA 1
ATOM 933 C C . LEU A 1 122 ? 7.315 2.699 -8.098 1.00 72.88 122 LEU A C 1
ATOM 935 O O . LEU A 1 122 ? 8.062 2.959 -9.037 1.00 72.88 122 LEU A O 1
ATOM 939 N N . ILE A 1 123 ? 6.101 3.233 -7.964 1.00 77.50 123 ILE A N 1
ATOM 940 C CA . ILE A 1 123 ? 5.467 4.085 -8.958 1.00 77.50 123 ILE A CA 1
ATOM 941 C C . ILE A 1 123 ? 4.981 5.347 -8.260 1.00 77.50 123 ILE A C 1
ATOM 943 O O . ILE A 1 123 ? 4.170 5.295 -7.334 1.00 77.50 123 ILE A O 1
ATOM 947 N N . PHE A 1 124 ? 5.466 6.486 -8.738 1.00 82.38 124 PHE A N 1
ATOM 948 C CA . PHE A 1 124 ? 4.988 7.800 -8.337 1.00 82.38 124 PHE A CA 1
ATOM 949 C C . PHE A 1 124 ? 4.175 8.410 -9.471 1.00 82.38 124 PHE A C 1
ATOM 951 O O . PHE A 1 124 ? 4.576 8.340 -10.630 1.00 82.38 124 PHE A O 1
ATOM 958 N N . ASN A 1 125 ? 3.053 9.039 -9.127 1.00 86.75 125 ASN A N 1
ATOM 959 C CA . ASN A 1 125 ? 2.191 9.731 -10.083 1.00 86.75 125 ASN A CA 1
ATOM 960 C C . ASN A 1 125 ? 1.912 11.176 -9.638 1.00 86.75 125 ASN A C 1
ATOM 962 O O . ASN A 1 125 ? 0.779 11.564 -9.335 1.00 86.75 125 ASN A O 1
ATOM 966 N N . LEU A 1 126 ? 2.989 11.946 -9.458 1.00 86.00 126 LEU A N 1
ATOM 967 C CA . LEU A 1 126 ? 2.918 13.332 -8.996 1.00 86.00 126 LEU A CA 1
ATOM 968 C C . LEU A 1 126 ? 2.404 14.266 -10.111 1.00 86.00 126 LEU A C 1
ATOM 970 O O . LEU A 1 126 ? 2.643 13.990 -11.281 1.00 86.00 126 LEU A O 1
ATOM 974 N N . PRO A 1 127 ? 1.741 15.392 -9.771 1.00 82.88 127 PRO A N 1
ATOM 975 C CA . PRO A 1 127 ? 1.547 15.951 -8.431 1.00 82.88 127 PRO A CA 1
ATOM 976 C C . PRO A 1 127 ? 0.422 15.281 -7.627 1.00 82.88 127 PRO A C 1
ATOM 978 O O . PRO A 1 127 ? -0.657 14.987 -8.127 1.00 82.88 127 PRO A O 1
ATOM 981 N N . ALA A 1 128 ? 0.646 15.140 -6.320 1.00 83.56 128 ALA A N 1
ATOM 982 C CA . ALA A 1 128 ? -0.254 14.520 -5.343 1.00 83.56 128 ALA A CA 1
ATOM 983 C C . ALA A 1 128 ? -1.514 15.355 -4.995 1.00 83.56 128 ALA A C 1
ATOM 985 O O . ALA A 1 128 ? -1.854 15.513 -3.824 1.00 83.56 128 ALA A O 1
ATOM 986 N N . LYS A 1 129 ? -2.202 15.928 -5.992 1.00 80.06 129 LYS A N 1
ATOM 987 C CA . LYS A 1 129 ? -3.309 16.889 -5.802 1.00 80.06 129 LYS A CA 1
ATOM 988 C C . LYS A 1 129 ? -4.404 16.361 -4.868 1.00 80.06 129 LYS A C 1
ATOM 990 O O . LYS A 1 129 ? -4.763 17.042 -3.914 1.00 80.06 129 LYS A O 1
ATOM 995 N N . GLU A 1 130 ? -4.873 15.135 -5.105 1.00 81.75 130 GLU A N 1
ATOM 996 C CA . GLU A 1 130 ? -5.888 14.467 -4.277 1.00 81.75 130 GLU A CA 1
ATOM 997 C C . GLU A 1 130 ? -5.438 14.351 -2.811 1.00 81.75 130 GLU A C 1
ATOM 999 O O . GLU A 1 130 ? -6.171 14.714 -1.895 1.00 81.75 130 GLU A O 1
ATOM 1004 N N . GLN A 1 131 ? -4.192 13.934 -2.586 1.00 84.25 131 GLN A N 1
ATOM 1005 C CA . GLN A 1 131 ? -3.655 13.652 -1.251 1.00 84.25 131 GLN A CA 1
ATOM 1006 C C . GLN A 1 131 ? -3.442 14.919 -0.411 1.00 84.25 131 GLN A C 1
ATOM 1008 O O . GLN A 1 131 ? -3.399 14.851 0.814 1.00 84.25 131 GLN A O 1
ATOM 1013 N N . TYR A 1 132 ? -3.304 16.078 -1.058 1.00 82.75 132 TYR A N 1
ATOM 1014 C CA . TYR A 1 132 ? -3.208 17.373 -0.384 1.00 82.75 132 TYR A CA 1
ATOM 1015 C C . TYR A 1 132 ? -4.552 18.119 -0.313 1.00 82.75 132 TYR A C 1
ATOM 1017 O O . TYR A 1 132 ? -4.612 19.155 0.339 1.00 82.75 132 TYR A O 1
ATOM 1025 N N . SER A 1 133 ? -5.632 17.603 -0.916 1.00 83.81 133 SER A N 1
ATOM 1026 C CA . SER A 1 133 ? -6.931 18.302 -1.005 1.00 83.81 133 SER A CA 1
ATOM 1027 C C . SER A 1 133 ? -7.559 18.641 0.353 1.00 83.81 133 SER A C 1
ATOM 1029 O O . SER A 1 133 ? -8.231 19.660 0.480 1.00 83.81 133 SER A O 1
ATOM 1031 N N . LYS A 1 134 ? -7.297 17.819 1.376 1.00 80.44 134 LYS A N 1
ATOM 1032 C CA . LYS A 1 134 ? -7.751 18.009 2.765 1.00 80.44 134 LYS A CA 1
ATOM 1033 C C . LYS A 1 134 ? -6.607 18.340 3.734 1.00 80.44 134 LYS A C 1
ATOM 1035 O O . LYS A 1 134 ? -6.748 18.181 4.942 1.00 80.44 134 LYS A O 1
ATOM 1040 N N . SER A 1 135 ? -5.446 18.758 3.225 1.00 78.56 135 SER A N 1
ATOM 1041 C CA . SER A 1 135 ? -4.270 19.062 4.045 1.00 78.56 135 SER A CA 1
ATOM 1042 C C . SER A 1 135 ? -4.000 20.563 4.109 1.00 78.56 135 SER A C 1
ATOM 1044 O O . SER A 1 135 ? -4.084 21.262 3.105 1.00 78.56 135 SER A O 1
ATOM 1046 N N . SER A 1 136 ? -3.577 21.053 5.277 1.00 78.38 136 SER A N 1
ATOM 1047 C CA . SER A 1 136 ? -2.977 22.389 5.417 1.00 78.38 136 SER A CA 1
ATOM 1048 C C . SER A 1 136 ? -1.524 22.440 4.925 1.00 78.38 136 SER A C 1
ATOM 1050 O O . SER A 1 136 ? -0.938 23.518 4.804 1.00 78.38 136 SER A O 1
ATOM 1052 N N . SER A 1 137 ? -0.921 21.281 4.634 1.00 75.44 137 SER A N 1
ATOM 1053 C CA . SER A 1 137 ? 0.419 21.194 4.059 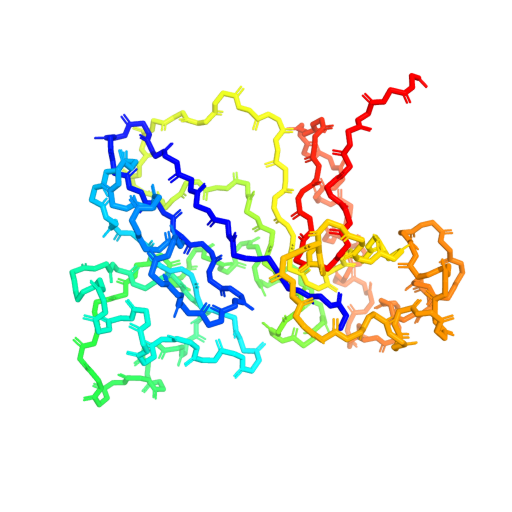1.00 75.44 137 SER A CA 1
ATOM 1054 C C . SER A 1 137 ? 0.392 21.517 2.572 1.00 75.44 137 SER A C 1
ATOM 1056 O O . SER A 1 137 ? -0.488 21.090 1.832 1.00 75.44 137 SER A O 1
ATOM 1058 N N . SER A 1 138 ? 1.408 22.235 2.104 1.00 67.12 138 SER A N 1
ATOM 1059 C CA . SER A 1 138 ? 1.516 22.574 0.691 1.00 67.12 138 SER A CA 1
ATOM 1060 C C . SER A 1 138 ? 2.197 21.451 -0.104 1.00 67.12 138 SER A C 1
ATOM 1062 O O . SER A 1 138 ? 3.238 20.949 0.334 1.00 67.12 138 SER A O 1
ATOM 1064 N N . PRO A 1 139 ? 1.730 21.126 -1.325 1.00 64.81 139 PRO A N 1
ATOM 1065 C CA . PRO A 1 139 ? 2.439 20.238 -2.243 1.00 64.81 139 PRO A CA 1
ATOM 1066 C C . PRO A 1 139 ? 3.713 20.878 -2.828 1.00 64.81 139 PRO A C 1
ATOM 1068 O O . PRO A 1 139 ? 4.218 20.378 -3.823 1.00 64.81 139 PRO A O 1
ATOM 1071 N N . LYS A 1 140 ? 4.257 21.964 -2.248 1.00 63.62 140 LYS A N 1
ATOM 1072 C CA . LYS A 1 140 ? 5.437 22.713 -2.735 1.00 63.62 140 LYS A CA 1
ATOM 1073 C C . LYS A 1 140 ? 6.578 21.815 -3.227 1.00 63.62 140 LYS A C 1
ATOM 1075 O O . LYS A 1 140 ? 7.111 22.074 -4.295 1.00 63.62 140 LYS A O 1
ATOM 1080 N N . LEU A 1 141 ? 6.896 20.722 -2.523 1.00 59.50 141 LEU A N 1
ATOM 1081 C CA . LEU A 1 141 ? 7.916 19.764 -2.975 1.00 59.50 141 LEU A CA 1
ATOM 1082 C C . LEU A 1 141 ? 7.509 19.008 -4.256 1.00 59.50 141 LEU A C 1
ATOM 1084 O O . LEU A 1 141 ? 8.331 18.831 -5.141 1.00 59.50 141 LEU A O 1
ATOM 1088 N N . ALA A 1 142 ? 6.238 18.619 -4.398 1.00 58.31 142 ALA A N 1
ATOM 1089 C CA . ALA A 1 142 ? 5.699 18.063 -5.644 1.00 58.31 142 ALA A CA 1
ATOM 1090 C C . ALA A 1 142 ? 5.631 19.108 -6.777 1.00 58.31 142 ALA A C 1
ATOM 1092 O O . ALA A 1 142 ? 5.643 18.739 -7.943 1.00 58.31 142 ALA A O 1
ATOM 1093 N N . PHE A 1 143 ? 5.619 20.404 -6.447 1.00 56.81 143 PHE A N 1
ATOM 1094 C CA . PHE A 1 143 ? 5.695 21.507 -7.411 1.00 56.81 143 PHE A CA 1
ATOM 1095 C C . PHE A 1 143 ? 7.118 21.731 -7.957 1.00 56.81 143 PHE A C 1
ATOM 1097 O O . PHE A 1 143 ? 7.266 22.234 -9.065 1.00 56.81 143 PHE A O 1
ATOM 1104 N N . PHE A 1 144 ? 8.158 21.322 -7.214 1.00 61.75 144 PHE A N 1
ATOM 1105 C CA . PHE A 1 144 ? 9.546 21.250 -7.705 1.00 61.75 144 PHE A CA 1
ATOM 1106 C C . PHE A 1 144 ? 9.824 19.985 -8.537 1.00 61.75 144 PHE A C 1
ATOM 1108 O O . PHE A 1 144 ? 10.817 19.932 -9.258 1.00 61.75 144 PHE A O 1
ATOM 1115 N N . PHE A 1 145 ? 8.927 18.994 -8.483 1.00 64.25 145 PHE A N 1
ATOM 1116 C CA . PHE A 1 145 ? 8.964 17.774 -9.294 1.00 64.25 145 PHE A CA 1
ATOM 1117 C C . PHE A 1 145 ? 7.653 17.578 -10.079 1.00 64.25 145 PHE A C 1
ATOM 1119 O O . PHE A 1 145 ? 7.011 16.534 -9.941 1.00 64.25 145 PHE A O 1
ATOM 1126 N N . PRO A 1 146 ? 7.226 18.560 -10.899 1.00 62.50 146 PRO A N 1
ATOM 1127 C CA . PRO A 1 146 ? 5.899 18.553 -11.516 1.00 62.50 146 PRO A CA 1
ATOM 1128 C C . PRO A 1 146 ? 5.684 17.393 -12.502 1.00 62.50 146 PRO A C 1
ATOM 1130 O O . PRO A 1 146 ? 4.543 17.098 -12.826 1.00 62.50 146 PRO A O 1
ATOM 1133 N N . ASN A 1 147 ? 6.762 16.708 -12.910 1.00 71.00 147 ASN A N 1
ATOM 1134 C CA . ASN A 1 147 ? 6.760 15.607 -13.877 1.00 71.00 147 ASN A CA 1
ATOM 1135 C C . ASN A 1 147 ? 7.371 14.317 -13.293 1.00 71.00 147 ASN A C 1
ATOM 1137 O O . ASN A 1 147 ? 8.069 13.576 -13.989 1.00 71.00 147 ASN A O 1
ATOM 1141 N N . PHE A 1 148 ? 7.205 14.057 -11.994 1.00 83.69 148 PHE A N 1
ATOM 1142 C CA . PHE A 1 148 ? 7.592 12.770 -11.398 1.00 83.69 148 PHE A CA 1
ATOM 1143 C C . PHE A 1 148 ? 6.435 11.773 -11.489 1.00 83.69 148 PHE A C 1
ATOM 1145 O O . PHE A 1 148 ? 5.813 11.395 -10.494 1.00 83.69 148 PHE A O 1
ATOM 1152 N N . GLU A 1 149 ? 6.134 11.428 -12.735 1.00 84.94 149 GLU A N 1
ATOM 1153 C CA . GLU A 1 149 ? 5.120 10.469 -13.159 1.00 84.94 149 GLU A CA 1
ATOM 1154 C C . GLU A 1 149 ? 5.790 9.223 -13.768 1.00 84.94 149 GLU A C 1
ATOM 1156 O O . GLU A 1 149 ? 6.960 9.301 -14.165 1.00 84.94 149 GLU A O 1
ATOM 1161 N N . PRO A 1 150 ? 5.081 8.090 -13.910 1.00 81.56 150 PRO A N 1
ATOM 1162 C CA . PRO A 1 150 ? 5.702 6.795 -14.199 1.00 81.56 150 PRO A CA 1
ATOM 1163 C C . PRO A 1 150 ? 6.521 6.767 -15.497 1.00 81.56 150 PRO A C 1
ATOM 1165 O O . PRO A 1 150 ? 7.580 6.136 -15.564 1.00 81.56 150 PRO A O 1
ATOM 1168 N N . TYR A 1 151 ? 6.057 7.494 -16.516 1.00 84.31 151 TYR A N 1
ATOM 1169 C CA . T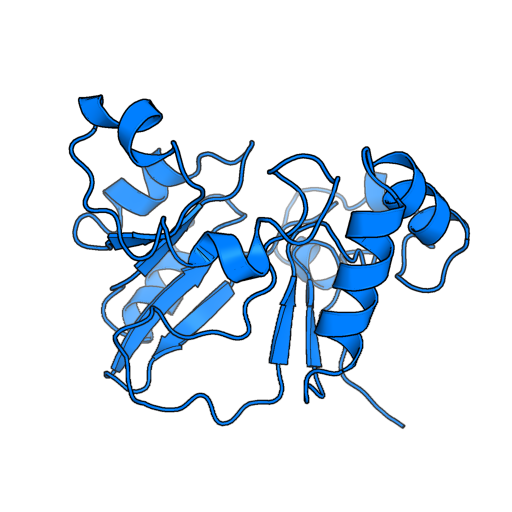YR A 1 151 ? 6.652 7.530 -17.853 1.00 84.31 151 TYR A CA 1
ATOM 1170 C C . TYR A 1 151 ? 7.776 8.558 -18.006 1.00 84.31 151 TYR A C 1
ATOM 1172 O O . TYR A 1 151 ? 8.446 8.595 -19.041 1.00 84.31 151 TYR A O 1
ATOM 1180 N N . SER A 1 152 ? 8.025 9.394 -16.996 1.00 87.25 152 SER A N 1
ATOM 1181 C CA . SER A 1 152 ? 9.051 10.421 -17.109 1.00 87.25 152 SER A CA 1
ATOM 1182 C C . SER A 1 152 ? 10.456 9.830 -16.970 1.00 87.25 152 SER A C 1
ATOM 1184 O O . SER A 1 152 ? 10.722 8.950 -16.147 1.00 87.25 152 SER A O 1
ATOM 1186 N N . LYS A 1 153 ? 11.414 10.371 -17.736 1.00 88.06 153 LYS A N 1
ATOM 1187 C CA . LYS A 1 153 ? 12.834 9.974 -17.638 1.00 88.06 153 LYS A CA 1
ATOM 1188 C C . LYS A 1 153 ? 13.389 10.152 -16.224 1.00 88.06 153 LYS A C 1
ATOM 1190 O O . LYS A 1 153 ? 14.298 9.430 -15.821 1.00 88.06 153 LYS A O 1
ATOM 1195 N N . PHE A 1 154 ? 12.868 11.130 -15.484 1.00 86.31 154 PHE A N 1
ATOM 1196 C CA . PHE A 1 154 ? 13.314 11.412 -14.127 1.00 86.31 154 PHE A CA 1
ATOM 1197 C C . PHE A 1 154 ? 12.840 10.330 -13.149 1.00 86.31 154 PHE A C 1
ATOM 1199 O O . PHE A 1 154 ? 13.653 9.832 -12.372 1.00 86.31 154 PHE A O 1
ATOM 1206 N N . HIS A 1 155 ? 11.582 9.890 -13.254 1.00 86.06 155 HIS A N 1
ATOM 1207 C CA . HIS A 1 155 ? 11.066 8.757 -12.485 1.00 86.06 155 HIS A CA 1
ATOM 1208 C C . HIS A 1 155 ? 11.784 7.449 -12.835 1.00 86.06 155 HIS A C 1
ATOM 1210 O O . HIS A 1 155 ? 12.295 6.769 -11.948 1.00 86.06 155 HIS A O 1
ATOM 1216 N N . GLN A 1 156 ? 11.923 7.137 -14.128 1.00 85.31 156 GLN A N 1
ATOM 1217 C CA . GLN A 1 156 ? 12.632 5.934 -14.578 1.00 85.31 156 GLN A CA 1
ATOM 1218 C C . GLN A 1 156 ? 14.075 5.892 -14.059 1.00 85.31 156 GLN A C 1
ATOM 1220 O O . GLN A 1 156 ? 14.536 4.853 -13.590 1.00 85.31 156 GLN A O 1
ATOM 1225 N N . LYS A 1 157 ? 14.787 7.029 -14.084 1.00 86.62 157 LYS A N 1
ATOM 1226 C CA . LYS A 1 157 ? 16.150 7.126 -13.548 1.00 86.62 157 LYS A CA 1
ATOM 1227 C C . LYS A 1 157 ? 16.193 7.002 -12.025 1.00 86.62 157 LYS A C 1
ATOM 1229 O O . LYS A 1 157 ? 17.139 6.411 -11.513 1.00 86.62 157 LYS A O 1
ATOM 1234 N N . PHE A 1 158 ? 15.201 7.536 -11.313 1.00 84.06 158 PHE A N 1
ATOM 1235 C CA . PHE A 1 158 ? 15.076 7.353 -9.868 1.00 84.06 158 PHE A CA 1
ATOM 1236 C C . PHE A 1 158 ? 14.900 5.873 -9.513 1.00 84.06 158 PHE A C 1
ATOM 1238 O O . PHE A 1 158 ? 15.747 5.327 -8.813 1.00 84.06 158 PHE A O 1
ATOM 1245 N N . VAL A 1 159 ? 13.879 5.208 -10.068 1.00 79.44 159 VAL A N 1
ATOM 1246 C CA . VAL A 1 159 ? 13.618 3.780 -9.814 1.00 79.44 159 VAL A CA 1
ATOM 1247 C C . VAL A 1 159 ? 14.827 2.940 -10.207 1.00 79.44 159 VAL A C 1
ATOM 1249 O O . VAL A 1 159 ? 15.251 2.074 -9.443 1.00 79.44 159 VAL A O 1
ATOM 1252 N N . TRP A 1 160 ? 15.440 3.242 -11.360 1.00 81.69 160 TRP A N 1
ATOM 1253 C CA . TRP A 1 160 ? 16.676 2.590 -11.761 1.00 81.69 160 TRP A CA 1
ATOM 1254 C C . TRP A 1 160 ? 17.738 2.754 -10.684 1.00 81.69 160 TRP A C 1
ATOM 1256 O O . TRP A 1 160 ? 18.242 1.746 -10.217 1.00 81.69 160 TRP A O 1
ATOM 1266 N N . ASN A 1 161 ? 18.071 3.972 -10.253 1.00 82.69 161 ASN A N 1
ATOM 1267 C CA . ASN A 1 161 ? 19.148 4.226 -9.291 1.00 82.69 161 ASN A CA 1
ATOM 1268 C C . ASN A 1 161 ? 18.939 3.557 -7.926 1.00 82.69 161 ASN A C 1
ATOM 1270 O O . ASN A 1 161 ? 19.923 3.130 -7.326 1.00 82.69 161 ASN A O 1
ATOM 1274 N N . GLU A 1 162 ? 17.697 3.418 -7.468 1.00 75.44 162 GLU A N 1
ATOM 1275 C CA . GLU A 1 162 ? 17.383 2.741 -6.206 1.00 75.44 162 GLU A CA 1
ATOM 1276 C C . GLU A 1 162 ? 17.652 1.224 -6.262 1.00 75.44 162 GLU A C 1
ATOM 1278 O O . GLU A 1 162 ? 17.883 0.584 -5.232 1.00 75.44 162 GLU A O 1
ATOM 1283 N N . GLY A 1 163 ? 17.645 0.622 -7.459 1.00 71.56 163 GLY A N 1
ATOM 1284 C CA . GLY A 1 163 ? 17.887 -0.811 -7.637 1.00 71.56 163 GLY A CA 1
ATOM 1285 C C . GLY A 1 163 ? 19.336 -1.197 -7.326 1.00 71.56 163 GLY A C 1
ATOM 1286 O O . GLY A 1 163 ? 20.263 -0.744 -7.989 1.00 71.56 163 GLY A O 1
ATOM 1287 N N . LYS A 1 164 ? 19.562 -2.084 -6.364 1.00 72.88 164 LYS A N 1
ATOM 1288 C CA . LYS A 1 164 ? 20.870 -2.683 -6.040 1.00 72.88 164 LYS A CA 1
ATOM 1289 C C . LYS A 1 164 ? 21.217 -3.854 -6.957 1.00 72.88 164 LYS A C 1
ATOM 1291 O O . LYS A 1 164 ? 22.374 -4.014 -7.319 1.00 72.88 164 LYS A O 1
ATOM 1296 N N . ASP A 1 165 ? 20.211 -4.631 -7.349 1.00 76.00 165 ASP A N 1
ATOM 1297 C CA . ASP A 1 165 ? 20.315 -5.731 -8.312 1.00 76.00 165 ASP A CA 1
ATOM 1298 C C . ASP A 1 165 ? 19.344 -5.466 -9.469 1.00 76.00 165 ASP A C 1
ATOM 1300 O O . ASP A 1 165 ? 18.120 -5.544 -9.313 1.00 76.00 165 ASP A O 1
ATOM 1304 N N . LYS A 1 166 ? 19.910 -5.076 -10.616 1.00 77.19 166 LYS A N 1
ATOM 1305 C CA . LYS A 1 166 ? 19.148 -4.659 -11.799 1.00 77.19 166 LYS A CA 1
ATOM 1306 C C . LYS A 1 166 ? 18.528 -5.839 -12.538 1.00 77.19 166 LYS A C 1
ATOM 1308 O O . LYS A 1 166 ? 17.454 -5.674 -13.111 1.00 77.19 166 LYS A O 1
ATOM 1313 N N . ASP A 1 167 ? 19.185 -6.995 -12.523 1.00 79.31 167 ASP A N 1
ATOM 1314 C CA . ASP A 1 167 ? 18.716 -8.186 -13.232 1.00 79.31 167 ASP A CA 1
ATOM 1315 C C . ASP A 1 167 ? 17.506 -8.773 -12.512 1.00 79.31 167 ASP A C 1
ATOM 1317 O O . ASP A 1 167 ? 16.474 -9.035 -13.135 1.00 79.31 167 ASP A O 1
ATOM 1321 N N . THR A 1 168 ? 17.590 -8.852 -11.182 1.00 69.81 168 THR A N 1
ATOM 1322 C CA . THR A 1 168 ? 16.449 -9.170 -10.319 1.00 69.81 168 THR A CA 1
ATOM 1323 C C . THR A 1 168 ? 15.319 -8.167 -10.555 1.00 69.81 168 THR A C 1
ATOM 1325 O O . THR A 1 168 ? 14.241 -8.566 -10.982 1.00 69.81 168 THR A O 1
ATOM 1328 N N . MET A 1 169 ? 15.589 -6.860 -10.440 1.00 70.81 169 MET A N 1
ATOM 1329 C CA . MET A 1 169 ? 14.575 -5.820 -10.665 1.00 70.81 169 MET A CA 1
ATOM 1330 C C . MET A 1 169 ? 13.867 -5.928 -12.021 1.00 70.81 169 MET A C 1
ATOM 1332 O O . MET A 1 169 ? 12.655 -5.743 -12.095 1.00 70.81 169 MET A O 1
ATOM 1336 N N . LYS A 1 170 ? 14.607 -6.222 -13.096 1.00 75.44 170 LYS A N 1
ATOM 1337 C CA . LYS A 1 170 ? 14.038 -6.369 -14.439 1.00 75.44 170 LYS A CA 1
ATOM 1338 C C . LYS A 1 170 ? 13.128 -7.593 -14.540 1.00 75.44 170 LYS A C 1
ATOM 1340 O O . LYS A 1 170 ? 12.012 -7.458 -15.034 1.00 75.44 170 LYS A O 1
ATOM 1345 N N . ARG A 1 171 ? 13.585 -8.762 -14.071 1.00 74.81 171 ARG A N 1
ATOM 1346 C CA . ARG A 1 171 ? 12.784 -10.003 -14.030 1.00 74.81 171 ARG A CA 1
ATOM 1347 C C . ARG A 1 171 ? 11.460 -9.779 -13.292 1.00 74.81 171 ARG A C 1
ATOM 1349 O O . ARG A 1 171 ? 10.416 -10.291 -13.685 1.00 74.81 171 ARG A O 1
ATOM 1356 N N . ASP A 1 172 ? 11.519 -8.999 -12.228 1.00 68.31 172 ASP A N 1
ATOM 1357 C CA . ASP A 1 172 ? 10.399 -8.757 -11.334 1.00 68.31 172 ASP A CA 1
ATOM 1358 C C . ASP A 1 172 ? 9.382 -7.768 -11.872 1.00 68.31 172 ASP A C 1
ATOM 1360 O O . ASP A 1 172 ? 8.184 -8.044 -11.859 1.00 68.31 172 ASP A O 1
ATOM 1364 N N . ALA A 1 173 ? 9.863 -6.645 -12.404 1.00 72.25 173 ALA A N 1
ATOM 1365 C CA . ALA A 1 173 ? 9.018 -5.710 -13.127 1.00 72.25 173 ALA A CA 1
ATOM 1366 C C . ALA A 1 173 ? 8.308 -6.411 -14.293 1.00 72.25 173 ALA A C 1
ATOM 1368 O O . ALA A 1 173 ? 7.130 -6.154 -14.520 1.00 72.25 173 ALA A O 1
ATOM 1369 N N . GLN A 1 174 ? 8.998 -7.333 -14.979 1.00 72.19 174 GLN A N 1
ATOM 1370 C CA . GLN A 1 174 ? 8.394 -8.147 -16.027 1.00 72.19 174 GLN A CA 1
ATOM 1371 C C . GLN A 1 174 ? 7.302 -9.074 -15.473 1.00 72.19 174 GLN A C 1
ATOM 1373 O O . GLN A 1 174 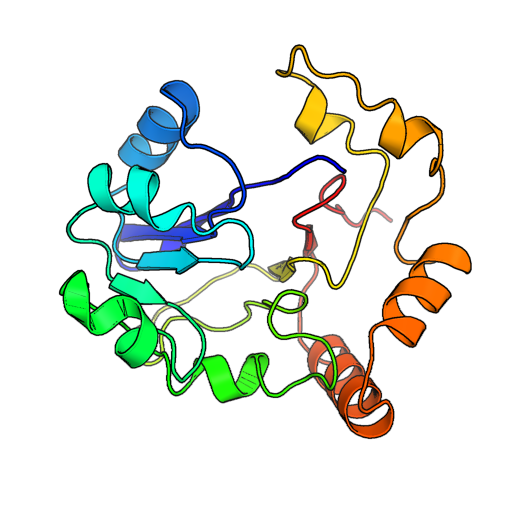? 6.191 -9.063 -15.991 1.00 72.19 174 GLN A O 1
ATOM 1378 N N . THR A 1 175 ? 7.576 -9.797 -14.383 1.00 69.12 175 THR A N 1
ATOM 1379 C CA . THR A 1 175 ? 6.583 -10.675 -13.735 1.00 69.12 175 THR A CA 1
ATOM 1380 C C . THR A 1 175 ? 5.317 -9.903 -13.359 1.00 69.12 175 THR A C 1
ATOM 1382 O O . THR A 1 175 ? 4.217 -10.344 -13.665 1.00 69.12 175 THR A O 1
ATOM 1385 N N . VAL A 1 176 ? 5.464 -8.733 -12.724 1.00 69.75 176 VAL A N 1
ATOM 1386 C CA . VAL A 1 176 ? 4.319 -7.892 -12.346 1.00 69.75 176 VAL A CA 1
ATOM 1387 C C . VAL A 1 176 ? 3.600 -7.364 -13.586 1.00 69.75 176 VAL A C 1
ATOM 1389 O O . VAL A 1 176 ? 2.382 -7.340 -13.587 1.00 69.75 176 VAL A O 1
ATOM 1392 N N . SER A 1 177 ? 4.315 -6.984 -14.652 1.00 73.38 177 SER A N 1
ATOM 1393 C CA . SER A 1 177 ? 3.690 -6.496 -15.893 1.00 73.38 177 SER A CA 1
ATOM 1394 C C . SER A 1 177 ? 2.878 -7.548 -16.653 1.00 73.38 177 SER A C 1
ATOM 1396 O O . SER A 1 177 ? 2.085 -7.184 -17.513 1.00 73.38 177 SER A O 1
ATOM 1398 N N . GLU A 1 178 ? 3.088 -8.832 -16.354 1.00 72.06 178 GLU A N 1
ATOM 1399 C CA . GLU A 1 178 ? 2.333 -9.954 -16.921 1.00 72.06 178 GLU A CA 1
ATOM 1400 C C . GLU A 1 178 ? 1.075 -10.289 -16.095 1.00 72.06 178 GLU A C 1
ATOM 1402 O O . GLU A 1 178 ? 0.295 -11.152 -16.495 1.00 72.06 178 GLU A O 1
ATOM 1407 N N . TRP A 1 179 ? 0.868 -9.640 -14.941 1.00 71.88 179 TRP A N 1
ATOM 1408 C CA . TRP A 1 179 ? -0.354 -9.799 -14.150 1.00 71.88 179 TRP A CA 1
ATOM 1409 C C . TRP A 1 179 ? -1.529 -9.076 -14.804 1.00 71.88 179 TRP A C 1
ATOM 1411 O O . TRP A 1 179 ? -1.369 -8.000 -15.375 1.00 71.88 179 TRP A O 1
ATOM 1421 N N . ASP A 1 180 ? -2.717 -9.651 -14.649 1.00 70.00 180 ASP A N 1
ATOM 1422 C CA . ASP A 1 180 ? -3.958 -9.068 -15.147 1.00 70.00 180 ASP A CA 1
ATOM 1423 C C . ASP A 1 180 ? -4.461 -8.007 -14.154 1.00 70.00 180 ASP A C 1
ATOM 1425 O O . ASP A 1 180 ? -5.025 -8.321 -13.104 1.00 70.00 180 ASP A O 1
ATOM 1429 N N . PHE A 1 181 ? -4.134 -6.739 -14.413 1.00 73.38 181 PHE A N 1
ATOM 1430 C CA . PHE A 1 181 ? -4.664 -5.596 -13.672 1.00 73.38 181 PHE A CA 1
ATOM 1431 C C . PHE A 1 181 ? -4.987 -4.434 -14.626 1.00 73.38 181 PHE A C 1
ATOM 1433 O O . PHE A 1 181 ? -4.220 -4.110 -15.529 1.00 73.38 181 PHE A O 1
ATOM 1440 N N . GLU A 1 182 ? -6.087 -3.733 -14.370 1.00 76.75 182 GLU A N 1
ATOM 1441 C CA . GLU A 1 182 ? -6.558 -2.561 -15.114 1.00 76.75 182 GLU A CA 1
ATOM 1442 C C . GLU A 1 182 ? -6.293 -1.247 -14.357 1.00 76.75 182 GLU A C 1
ATOM 1444 O O . GLU A 1 182 ? -6.362 -0.152 -14.917 1.00 76.75 182 GLU A O 1
ATOM 1449 N N . ARG A 1 183 ? -5.988 -1.319 -13.056 1.00 76.38 183 ARG A N 1
ATOM 1450 C CA . ARG A 1 183 ? -5.842 -0.158 -12.171 1.00 76.38 183 ARG A CA 1
ATOM 1451 C C . ARG A 1 183 ? -4.576 -0.241 -11.335 1.00 76.38 183 ARG A C 1
ATOM 1453 O O . ARG A 1 183 ? -4.246 -1.290 -10.796 1.00 76.38 183 ARG A O 1
ATOM 1460 N N . ILE A 1 184 ? -3.925 0.904 -11.122 1.00 78.56 184 ILE A N 1
ATOM 1461 C CA . ILE A 1 184 ? -2.820 1.041 -10.165 1.00 78.56 184 ILE A CA 1
ATOM 1462 C C . ILE A 1 184 ? -3.165 2.088 -9.100 1.00 78.56 184 ILE A C 1
ATOM 1464 O O . ILE A 1 184 ? -3.502 3.234 -9.414 1.00 78.56 184 ILE A O 1
ATOM 1468 N N . ILE A 1 185 ? -3.018 1.715 -7.826 1.00 80.00 185 ILE A N 1
ATOM 1469 C CA . ILE A 1 185 ? -3.129 2.617 -6.672 1.00 80.00 185 ILE A CA 1
ATOM 1470 C C . ILE A 1 185 ? -1.728 2.840 -6.083 1.00 80.00 185 ILE A C 1
ATOM 1472 O O . ILE A 1 185 ? -1.241 1.989 -5.335 1.00 80.00 185 ILE A O 1
ATOM 1476 N N . PRO A 1 186 ? -1.066 3.973 -6.380 1.00 80.81 186 PRO A N 1
ATOM 1477 C CA . PRO A 1 186 ? 0.230 4.295 -5.797 1.00 80.81 186 PRO A CA 1
ATOM 1478 C C . PRO A 1 186 ? 0.105 4.855 -4.376 1.00 80.81 186 PRO A C 1
ATOM 1480 O O . PRO A 1 186 ? -0.919 5.432 -4.001 1.00 80.81 186 PRO A O 1
ATOM 1483 N N . CYS A 1 187 ? 1.179 4.777 -3.590 1.00 80.88 187 CYS A N 1
ATOM 1484 C CA . CYS A 1 187 ? 1.266 5.503 -2.320 1.00 80.88 187 CYS A CA 1
ATOM 1485 C C . CYS A 1 187 ? 1.414 7.018 -2.541 1.00 80.88 187 CYS A C 1
ATOM 1487 O O . CYS A 1 187 ? 0.985 7.823 -1.710 1.00 80.88 187 CYS A O 1
ATOM 1489 N N . HIS A 1 188 ? 2.033 7.421 -3.649 1.00 84.06 188 HIS A N 1
ATOM 1490 C CA . HIS A 1 188 ? 2.372 8.807 -3.950 1.00 84.06 188 HIS A CA 1
ATOM 1491 C C . HIS A 1 188 ? 1.813 9.212 -5.312 1.00 84.06 188 HIS A C 1
ATOM 1493 O O . HIS A 1 188 ? 2.206 8.663 -6.339 1.00 84.06 188 HIS A O 1
ATOM 1499 N N . GLY A 1 189 ? 0.937 10.212 -5.326 1.00 84.00 189 GLY A N 1
ATOM 1500 C CA . GLY A 1 189 ? 0.285 10.683 -6.539 1.00 84.00 189 GLY A CA 1
ATOM 1501 C C . GLY A 1 189 ? -1.177 10.276 -6.675 1.00 84.00 189 GLY A C 1
ATOM 1502 O O . GLY A 1 189 ? -1.769 9.640 -5.800 1.00 84.00 189 GLY A O 1
ATOM 1503 N N . VAL A 1 190 ? -1.777 10.679 -7.790 1.00 80.81 190 VAL A N 1
ATOM 1504 C CA . VAL A 1 190 ? -3.163 10.323 -8.118 1.00 80.81 190 VAL A CA 1
ATOM 1505 C C . VAL A 1 190 ? -3.251 8.850 -8.523 1.00 80.81 190 VAL A C 1
ATOM 1507 O O . VAL A 1 190 ? -2.336 8.323 -9.161 1.00 80.81 190 VAL A O 1
ATOM 1510 N N . SER A 1 191 ? -4.327 8.172 -8.124 1.00 69.31 191 SER A N 1
ATOM 1511 C CA . SER A 1 191 ? -4.629 6.834 -8.644 1.00 69.31 191 SER A CA 1
ATOM 1512 C C . SER A 1 191 ? -4.865 6.936 -10.149 1.00 69.31 191 SER A C 1
ATOM 1514 O O . SER A 1 191 ? -5.555 7.853 -10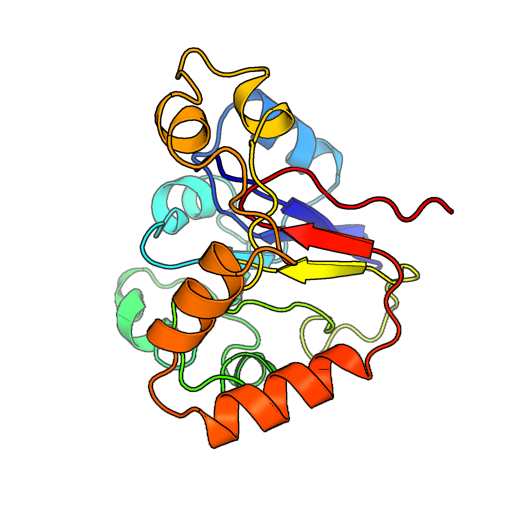.596 1.00 69.31 191 SER A O 1
ATOM 1516 N N . GLN A 1 192 ? -4.259 6.049 -10.938 1.00 66.00 192 GLN A N 1
ATOM 1517 C CA . GLN A 1 192 ? -4.564 6.001 -12.365 1.00 66.00 192 GLN A CA 1
ATOM 1518 C C . GLN A 1 192 ? -5.969 5.418 -12.554 1.00 66.00 192 GLN A C 1
ATOM 1520 O O . GLN A 1 192 ? -6.301 4.387 -11.970 1.00 66.00 192 GLN A O 1
ATOM 1525 N N . PHE A 1 193 ? -6.767 6.076 -13.390 1.00 53.28 193 PHE A N 1
ATOM 1526 C CA . PHE A 1 193 ? -7.893 5.470 -14.090 1.00 53.28 193 PHE A CA 1
ATOM 1527 C C . PHE A 1 193 ? -7.465 5.347 -15.553 1.00 53.28 193 PHE A C 1
ATOM 1529 O O . PHE A 1 193 ? -6.987 6.347 -16.100 1.00 53.28 193 PHE A O 1
ATOM 1536 N N . PRO A 1 194 ? -7.582 4.174 -16.188 1.00 34.59 194 PRO A N 1
ATOM 1537 C CA . PRO A 1 194 ? -7.455 4.111 -17.630 1.00 34.59 194 PRO A CA 1
ATOM 1538 C C . PRO A 1 194 ? -8.688 4.779 -18.254 1.00 34.59 194 PRO A C 1
ATOM 1540 O O . PRO A 1 194 ? -9.825 4.444 -17.935 1.00 34.59 194 PRO A O 1
ATOM 1543 N N . SER A 1 195 ? -8.452 5.748 -19.126 1.00 39.41 195 SER A N 1
ATOM 1544 C CA . SER A 1 195 ? -9.346 6.120 -20.226 1.00 39.41 195 SER A CA 1
ATOM 1545 C C . SER A 1 195 ? -8.473 6.919 -21.195 1.00 39.41 195 SER A C 1
ATOM 1547 O O . SER A 1 195 ? -7.833 7.876 -20.757 1.00 39.41 195 SER A O 1
ATOM 1549 N N . GLU A 1 196 ? -8.318 6.594 -22.469 1.00 38.44 196 GLU A N 1
ATOM 1550 C CA . GLU A 1 196 ? -8.989 5.664 -23.386 1.00 38.44 196 GLU A CA 1
ATOM 1551 C C . GLU A 1 196 ? -7.929 5.056 -24.321 1.00 38.44 196 GLU A C 1
ATOM 1553 O O . GLU A 1 196 ? -6.858 5.695 -24.482 1.00 38.44 196 GLU A O 1
#

pLDDT: mean 70.81, std 17.93, range [28.84, 96.12]

InterPro domains:
  IPR025638 Protein of unknown function DUF4336 [PTHR33835] (2-80)

Secondary structure (DSSP, 8-state):
-----EEEE-TTS-EEEEE-S---HHHHHHHHHH--EEEEEE-SS--THHHHHHH-TTPEEE--TTHHHHTGGGT--EESTTTTHHHHSS-SS-TTS---B----TT--------EEEEEEEEEE---HHHHTT-SS-THHHHHSTT-STTSHHHHHHHHHH-S-HHHHHHHHHHHHTS--SEEEEEEEPPP----

Sequence (196 aa):
MGGRSTAIKLSSGGVWVVASTPLNTETKETIDAMGSVEYGTNRPPFLLTGEWKKAYPEAKIIGMEGLPEKKKAERWAFFGCKYLFAVTRLIGLSPCQLIAYGIDPPETTYGFENDTLIVADLIFNLPAKEQYSKSSSSPKLAFFFPNFEPYSKFHQKFVWNEGKDKDTMKRDAQTVSEWDFERIIPCHGVSQFPSE

Foldseek 3Di:
DFFDKDWDQDPVQEIEIEDTDADDDVNLVVNVVSHQAQAYEDAPPPCSVVVVCVSRVNHAYEAAPCVCVVCVVVVGHHAQNVVLCVFQVQFLFDSRFFDWDPDDRVPPPDDDPALEIETENLFAADPACVSCVPPPDDSVVSVVVVPCGRPDPVVVVVNVVRGPDVVSNVVRVVVVVPDRHQWYHYRHHDTDHDDD

Organism: NCBI:txid98765